Protein AF-A0A3D1PBL0-F1 (afdb_monomer)

Secondary structure (DSSP, 8-state):
---HHHHHHHHHHHHHHHHHHHHHHHHHHTTHHHHHHHHHHHHHHHHHHHHHHHHHHTTPPPPHHHHHHHHHHHHHHHHHHHHHHHHHHHHHHHHHHHHHHHHHHHGGG-------------------PPPS-HHHHHHHHTT--TTTEEEEEEEEETTEEEEEEEE-S-HHHHHHHHHHHHHHHHTTSEEEEEEE-TTS-EEEEEEEGGGSPPPPPHHHHHHHHHHHHHHHHHHHHHHHHHTTS-TTT-GGGHHHHHHHHHHHHHHHHHHHHHHHHHHHHTT--BPPPEEEEETTTEEEEEE--B-S--S-HHHHHHHHHHHHHHHHHHHHHHHHHHHHHTSTT-S----

Sequence (351 aa):
MFTASETSIISLTVLVALGILGWGFYRARRFGKLGILAWLQSVVLMAPWLLFFGLFATGIYINLAGVLLLLVGSTVIYVYLGNRLRAAGQDAVLRAKATERLNSSNSQTAESPDAAVKPTSEKLKIEVVPPIPEEDLNAIRGIFGIDTFFATETIPYQEGAIFKGNLRGEPDTVYDRLNTSLQERLGARYRLFLVENAEGKPVFIVLPSSNDPRPSSLSQKIFAAVLFVGTIATSLETGGLLQGFDVFTAPTRYQEAIPIALGILAVLVSHEIGHRVLAQRYQVRLSPPFFLPTLQIGAFGAITKIESLLPNRKVLFDIALAGPAAGGIVSLLMLLAGLILSHPGSLFQVP

Structure (mmCIF, N/CA/C/O backbone):
data_AF-A0A3D1PBL0-F1
#
_entry.id   AF-A0A3D1PBL0-F1
#
loop_
_atom_site.group_PDB
_atom_site.id
_atom_site.type_symbol
_atom_site.label_atom_id
_atom_site.label_alt_id
_atom_site.label_comp_id
_atom_site.label_asym_id
_atom_site.label_entity_id
_atom_site.label_seq_id
_atom_site.pdbx_PDB_ins_code
_atom_site.Cartn_x
_atom_site.Cartn_y
_atom_site.Cartn_z
_atom_site.occupancy
_atom_site.B_iso_or_equiv
_atom_site.auth_seq_id
_atom_site.auth_comp_id
_atom_site.auth_asym_id
_atom_site.auth_atom_id
_atom_site.pdbx_PDB_model_num
ATOM 1 N N . MET A 1 1 ? 34.647 3.255 -5.203 1.00 51.00 1 MET A N 1
ATOM 2 C CA . MET A 1 1 ? 35.609 3.271 -4.082 1.00 51.00 1 MET A CA 1
ATOM 3 C C . MET A 1 1 ? 35.292 4.494 -3.247 1.00 51.00 1 MET A C 1
ATOM 5 O O . MET A 1 1 ? 35.389 5.588 -3.783 1.00 51.00 1 MET A O 1
ATOM 9 N N . PHE A 1 2 ? 34.830 4.304 -2.011 1.00 57.19 2 PHE A N 1
ATOM 10 C CA . PHE A 1 2 ? 34.611 5.408 -1.076 1.00 57.19 2 PHE A CA 1
ATOM 11 C C . PHE A 1 2 ? 35.967 5.915 -0.556 1.00 57.19 2 PHE A C 1
ATOM 13 O O . PHE A 1 2 ? 36.929 5.154 -0.435 1.00 57.19 2 PHE A O 1
ATOM 20 N N . THR A 1 3 ? 36.051 7.210 -0.295 1.00 71.75 3 THR A N 1
ATOM 21 C CA . THR A 1 3 ? 37.205 7.892 0.295 1.00 71.75 3 THR A CA 1
ATOM 22 C C . THR A 1 3 ? 37.387 7.481 1.761 1.00 71.75 3 THR A C 1
ATOM 24 O O . THR A 1 3 ? 36.426 7.119 2.440 1.00 71.75 3 THR A O 1
ATOM 27 N N . ALA A 1 4 ? 38.610 7.564 2.298 1.00 71.38 4 ALA A N 1
ATOM 28 C CA . ALA A 1 4 ? 38.888 7.237 3.707 1.00 71.38 4 ALA A CA 1
ATOM 29 C C . ALA A 1 4 ? 37.999 8.024 4.702 1.00 71.38 4 ALA A C 1
ATOM 31 O O . ALA A 1 4 ? 37.669 7.532 5.786 1.00 71.38 4 ALA A O 1
ATOM 32 N N . SER A 1 5 ? 37.556 9.224 4.312 1.00 75.75 5 SER A N 1
ATOM 33 C CA . SER A 1 5 ? 36.590 10.042 5.050 1.00 75.75 5 SER A CA 1
ATOM 34 C C . SER A 1 5 ? 35.209 9.396 5.158 1.00 75.75 5 SER A C 1
ATOM 36 O O . SER A 1 5 ? 34.606 9.428 6.226 1.00 75.75 5 SER A O 1
ATOM 38 N N . GLU A 1 6 ? 34.713 8.765 4.096 1.00 78.38 6 GLU A N 1
ATOM 39 C CA . GLU A 1 6 ? 33.380 8.155 4.074 1.00 78.38 6 GLU A CA 1
ATOM 40 C C . GLU A 1 6 ? 33.334 6.894 4.950 1.00 78.38 6 GLU A C 1
ATOM 42 O O . GLU A 1 6 ? 32.415 6.736 5.755 1.00 78.38 6 GLU A O 1
ATOM 47 N N . THR A 1 7 ? 34.375 6.055 4.916 1.00 83.25 7 THR A N 1
ATOM 48 C CA . THR A 1 7 ? 34.501 4.895 5.820 1.00 83.25 7 THR A CA 1
ATOM 49 C C . THR A 1 7 ? 34.561 5.316 7.291 1.00 83.25 7 THR A C 1
ATOM 51 O O . THR A 1 7 ? 33.966 4.666 8.156 1.00 83.25 7 THR A O 1
ATOM 54 N N . SER A 1 8 ? 35.229 6.435 7.584 1.00 85.88 8 SER A N 1
ATOM 55 C CA . SER A 1 8 ? 35.319 6.993 8.939 1.00 85.88 8 SER A CA 1
ATOM 56 C C . SER A 1 8 ? 33.957 7.483 9.444 1.00 85.88 8 SER A C 1
ATOM 58 O O . SER A 1 8 ? 33.588 7.208 10.586 1.00 85.88 8 SER A O 1
ATOM 60 N N . ILE A 1 9 ? 33.170 8.139 8.584 1.00 88.44 9 ILE A N 1
ATOM 61 C CA . ILE A 1 9 ? 31.811 8.602 8.910 1.00 88.44 9 ILE A CA 1
ATOM 62 C C . ILE A 1 9 ? 30.873 7.417 9.172 1.00 88.44 9 ILE A C 1
ATOM 64 O O . ILE A 1 9 ? 30.128 7.430 10.156 1.00 88.44 9 ILE A O 1
ATOM 68 N N . ILE A 1 10 ? 30.922 6.373 8.338 1.00 87.06 10 ILE A N 1
ATOM 69 C CA . ILE A 1 10 ? 30.102 5.165 8.524 1.00 87.06 10 ILE A CA 1
ATOM 70 C C . ILE A 1 10 ? 30.470 4.481 9.847 1.00 87.06 10 ILE A C 1
ATOM 72 O O . ILE A 1 10 ? 29.586 4.168 10.645 1.00 87.06 10 ILE A O 1
ATOM 76 N N . SER A 1 11 ? 31.767 4.325 10.124 1.00 87.38 11 SER A N 1
ATOM 77 C CA . SER A 1 11 ? 32.264 3.722 11.369 1.00 87.38 11 SER A CA 1
ATOM 78 C C . SER A 1 11 ? 31.807 4.500 12.606 1.00 87.38 11 SER A C 1
ATOM 80 O O . SER A 1 11 ? 31.318 3.906 13.569 1.00 87.38 11 SER A O 1
ATOM 82 N N . LEU A 1 12 ? 31.900 5.834 12.565 1.00 92.12 12 LEU A N 1
ATOM 83 C CA . LEU A 1 12 ? 31.419 6.704 13.637 1.00 92.12 12 LEU A CA 1
ATOM 84 C C . LEU A 1 12 ? 29.906 6.563 13.839 1.00 92.12 12 LEU A C 1
ATOM 86 O O . LEU A 1 12 ? 29.443 6.449 14.972 1.00 92.12 12 LEU A O 1
ATOM 90 N N . THR A 1 13 ? 29.138 6.521 12.751 1.00 89.19 13 THR A N 1
ATOM 91 C CA . THR A 1 13 ? 27.677 6.369 12.795 1.00 89.19 13 THR A CA 1
ATOM 92 C C . THR A 1 13 ? 27.273 5.044 13.445 1.00 89.19 13 THR A C 1
ATOM 94 O O . THR A 1 13 ? 26.404 5.024 14.318 1.00 89.19 13 THR 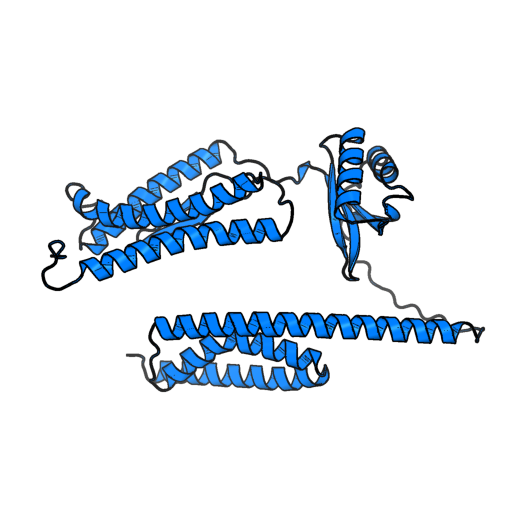A O 1
ATOM 97 N N . VAL A 1 14 ? 27.939 3.942 13.079 1.00 91.00 14 VAL A N 1
ATOM 98 C CA . VAL A 1 14 ? 27.717 2.622 13.693 1.00 91.00 14 VAL A CA 1
ATOM 99 C C . VAL A 1 14 ? 28.073 2.647 15.183 1.00 91.00 14 VAL A C 1
ATOM 101 O O . VAL A 1 14 ? 27.292 2.160 16.000 1.00 91.00 14 VAL A O 1
ATOM 104 N N . LEU A 1 15 ? 29.195 3.267 15.567 1.00 92.75 15 LEU A N 1
ATOM 105 C CA . LEU A 1 15 ? 29.594 3.421 16.972 1.00 92.75 15 LEU A CA 1
ATOM 106 C C . LEU A 1 15 ? 28.570 4.209 17.796 1.00 92.75 15 LEU A C 1
ATOM 108 O O . LEU A 1 15 ? 28.185 3.775 18.883 1.00 92.75 15 LEU A O 1
ATOM 112 N N . VAL A 1 16 ? 28.092 5.341 17.273 1.00 94.31 16 VAL A N 1
ATOM 113 C CA . VAL A 1 16 ? 27.051 6.152 17.921 1.00 94.31 16 VAL A CA 1
ATOM 114 C C . VAL A 1 16 ? 25.766 5.343 18.079 1.00 94.31 16 VAL A C 1
ATOM 116 O O . VAL A 1 16 ? 25.176 5.335 19.159 1.00 94.31 16 VAL A O 1
ATOM 119 N N . ALA A 1 17 ? 25.354 4.607 17.045 1.00 92.38 17 ALA A N 1
ATOM 120 C CA . ALA A 1 17 ? 24.168 3.764 17.114 1.00 92.38 17 ALA A CA 1
ATOM 121 C C . ALA A 1 17 ? 24.300 2.658 18.176 1.00 92.38 17 ALA A C 1
ATOM 123 O O . ALA A 1 17 ? 23.368 2.449 18.955 1.00 92.38 17 ALA A O 1
ATOM 124 N N . LEU A 1 18 ? 25.462 2.002 18.284 1.00 93.06 18 LEU A N 1
ATOM 125 C CA . LEU A 1 18 ? 25.740 1.034 19.352 1.00 93.06 18 LEU A CA 1
ATOM 126 C C . LEU A 1 18 ? 25.697 1.685 20.745 1.00 93.06 18 LEU A C 1
ATOM 128 O O . LEU A 1 18 ? 25.139 1.098 21.674 1.00 93.06 18 LEU A O 1
ATOM 132 N N . GLY A 1 19 ? 26.207 2.912 20.885 1.00 93.56 19 GLY A N 1
ATOM 133 C CA . GLY A 1 19 ? 26.102 3.701 22.115 1.00 93.56 19 GLY A CA 1
ATOM 134 C C . GLY A 1 19 ? 24.651 3.999 22.510 1.00 93.56 19 GLY A C 1
ATOM 135 O O . GLY A 1 19 ? 24.266 3.791 23.663 1.00 93.56 19 GLY A O 1
ATOM 136 N N . ILE A 1 20 ? 23.814 4.402 21.547 1.00 93.94 20 ILE A N 1
ATOM 137 C CA . ILE A 1 20 ? 22.372 4.629 21.750 1.00 93.94 20 ILE A CA 1
ATOM 138 C C . ILE A 1 20 ? 21.674 3.331 22.169 1.00 93.94 20 ILE A C 1
ATOM 140 O O . ILE A 1 20 ? 20.868 3.343 23.102 1.00 93.94 20 ILE A O 1
ATOM 144 N N . LEU A 1 21 ? 21.996 2.198 21.534 1.00 94.00 21 LEU A N 1
ATOM 145 C CA . LEU A 1 21 ? 21.440 0.898 21.914 1.00 94.00 21 LEU A CA 1
ATOM 146 C C . LEU A 1 21 ? 21.859 0.491 23.331 1.00 94.00 21 LEU A C 1
ATOM 148 O O . LEU A 1 21 ? 21.009 0.035 24.099 1.00 94.00 21 LEU A O 1
ATOM 152 N N . GLY A 1 22 ? 23.123 0.705 23.705 1.00 93.25 22 GLY A N 1
ATOM 153 C CA . GLY A 1 22 ? 23.635 0.444 25.053 1.00 93.25 22 GLY A CA 1
ATOM 154 C C . GLY A 1 22 ? 22.957 1.305 26.123 1.00 93.25 22 GLY A C 1
ATOM 155 O O . GLY A 1 22 ? 22.513 0.793 27.154 1.00 93.25 22 GLY A O 1
ATOM 156 N N . TRP A 1 23 ? 22.779 2.601 25.858 1.00 94.62 23 TRP A N 1
ATOM 157 C CA . TRP A 1 23 ? 22.009 3.483 26.739 1.00 94.62 23 TRP A CA 1
ATOM 158 C C . TRP A 1 23 ? 20.537 3.051 26.826 1.00 94.62 23 TRP A C 1
ATOM 160 O O . TRP A 1 23 ? 19.964 2.969 27.920 1.00 94.62 23 TRP A O 1
ATOM 170 N N . GLY A 1 24 ? 19.937 2.690 25.690 1.00 93.06 24 GLY A N 1
ATOM 171 C CA . GLY A 1 24 ? 18.593 2.125 25.620 1.00 93.06 24 GLY A CA 1
ATOM 172 C C . GLY A 1 24 ? 18.438 0.884 26.500 1.00 93.06 24 GLY A C 1
ATOM 173 O O . GLY A 1 24 ? 17.448 0.778 27.224 1.00 93.06 24 GLY A O 1
ATOM 174 N N . PHE A 1 25 ? 19.435 -0.006 26.519 1.00 94.50 25 PHE A N 1
ATOM 175 C CA . PHE A 1 25 ? 19.440 -1.201 27.364 1.00 94.50 25 PHE A CA 1
ATOM 176 C C . PHE A 1 25 ? 19.462 -0.845 28.852 1.00 94.50 25 PHE A C 1
ATOM 178 O O . PHE A 1 25 ? 18.674 -1.378 29.636 1.00 94.50 25 PHE A O 1
ATOM 185 N N . TYR A 1 26 ? 20.325 0.097 29.245 1.00 94.62 26 TYR A N 1
ATOM 186 C CA . TYR A 1 26 ? 20.407 0.569 30.627 1.00 94.62 26 TYR A CA 1
ATOM 187 C C . TYR A 1 26 ? 19.071 1.155 31.113 1.00 94.62 26 TYR A C 1
ATOM 189 O O . TYR A 1 26 ? 18.609 0.835 32.211 1.00 94.62 26 TYR A O 1
ATOM 197 N N . ARG A 1 27 ? 18.398 1.956 30.273 1.00 94.19 27 ARG A N 1
ATOM 198 C CA . ARG A 1 27 ? 17.057 2.486 30.565 1.00 94.19 27 ARG A CA 1
ATOM 199 C C . ARG A 1 27 ? 16.014 1.369 30.646 1.00 94.19 27 ARG A C 1
ATOM 201 O O . ARG A 1 27 ? 15.206 1.360 31.572 1.00 94.19 27 ARG A O 1
ATOM 208 N N . ALA A 1 28 ? 16.040 0.426 29.707 1.00 91.81 28 ALA A N 1
ATOM 209 C CA . ALA A 1 28 ? 15.098 -0.686 29.623 1.00 91.81 28 ALA A CA 1
ATOM 210 C C . ALA A 1 28 ? 15.157 -1.616 30.842 1.00 91.81 28 ALA A C 1
ATOM 212 O O . ALA A 1 28 ? 14.119 -2.086 31.310 1.00 91.81 28 ALA A O 1
ATOM 213 N N . ARG A 1 29 ? 16.351 -1.822 31.411 1.00 92.19 29 ARG A N 1
ATOM 214 C CA . ARG A 1 29 ? 16.564 -2.652 32.607 1.00 92.19 29 ARG A CA 1
ATOM 215 C C . ARG A 1 29 ? 15.731 -2.198 33.813 1.00 92.19 29 ARG A C 1
ATOM 217 O O . ARG A 1 29 ? 15.310 -3.039 34.603 1.00 92.19 29 ARG A O 1
ATOM 224 N N . ARG A 1 30 ? 15.436 -0.895 33.924 1.00 90.69 30 ARG A N 1
ATOM 225 C CA . ARG A 1 30 ? 14.600 -0.316 34.997 1.00 90.69 30 ARG A CA 1
ATOM 226 C C . ARG A 1 30 ? 13.139 -0.779 34.940 1.00 90.69 30 ARG A C 1
ATOM 228 O O . ARG A 1 30 ? 12.468 -0.779 35.961 1.00 90.69 30 ARG A O 1
ATOM 235 N N . PHE A 1 31 ? 12.665 -1.211 33.770 1.00 85.88 31 PHE A N 1
ATOM 236 C CA . PHE A 1 31 ? 11.302 -1.709 33.550 1.00 85.88 31 PHE A CA 1
ATOM 237 C C . PHE A 1 31 ? 11.222 -3.250 33.567 1.00 85.88 31 PHE A C 1
ATOM 239 O O . PHE A 1 31 ? 10.241 -3.842 33.109 1.00 85.88 31 PHE A O 1
ATOM 246 N N . GLY A 1 32 ? 12.268 -3.923 34.062 1.00 88.31 32 GLY A N 1
ATOM 247 C CA . GLY A 1 32 ? 12.314 -5.376 34.213 1.00 88.31 32 GLY A CA 1
ATOM 248 C C . GLY A 1 32 ? 12.181 -6.140 32.890 1.00 88.31 32 GLY A C 1
ATOM 249 O O . GLY A 1 32 ? 12.688 -5.727 31.845 1.00 88.31 32 GLY A O 1
ATOM 250 N N . LYS A 1 33 ? 11.491 -7.288 32.931 1.00 87.12 33 LYS A N 1
ATOM 251 C CA . LYS A 1 33 ? 11.346 -8.202 31.783 1.00 87.12 33 LYS A CA 1
ATOM 252 C C . LYS A 1 33 ? 10.668 -7.542 30.576 1.00 87.12 33 LYS A C 1
ATOM 254 O O . LYS A 1 33 ? 11.078 -7.794 29.447 1.00 87.12 33 LYS A O 1
ATOM 259 N N . LEU A 1 34 ? 9.660 -6.696 30.809 1.00 87.06 34 LEU A N 1
ATOM 260 C CA . LEU A 1 34 ? 8.935 -5.991 29.745 1.00 87.06 34 LEU A CA 1
ATOM 261 C C . LEU A 1 34 ? 9.828 -4.983 29.027 1.00 87.06 34 LEU A C 1
ATOM 263 O O . LEU A 1 34 ? 9.870 -4.974 27.799 1.00 87.06 34 LEU A O 1
ATOM 267 N N . GLY A 1 35 ? 10.590 -4.194 29.788 1.00 89.00 35 GLY A N 1
ATOM 268 C CA . GLY A 1 35 ? 11.544 -3.246 29.220 1.00 89.00 35 GLY A CA 1
ATOM 269 C C . GLY A 1 35 ? 12.585 -3.924 28.341 1.00 89.00 35 GLY A C 1
ATOM 270 O O . GLY A 1 35 ? 12.825 -3.482 27.222 1.00 89.00 35 GLY A O 1
ATOM 271 N N . ILE A 1 36 ? 13.170 -5.027 28.820 1.00 92.38 36 ILE A N 1
ATOM 272 C CA . ILE A 1 36 ? 14.198 -5.767 28.075 1.00 92.38 36 ILE A CA 1
ATOM 273 C C . ILE A 1 36 ? 13.631 -6.354 26.775 1.00 92.38 36 ILE A C 1
ATOM 275 O O . ILE A 1 36 ? 14.282 -6.254 25.737 1.00 92.38 36 ILE A O 1
ATOM 279 N N . LEU A 1 37 ? 12.424 -6.932 26.804 1.00 92.00 37 LEU A N 1
ATOM 280 C CA . LEU A 1 37 ? 11.779 -7.468 25.599 1.00 92.00 37 LEU A CA 1
ATOM 281 C C . LEU A 1 37 ? 11.471 -6.368 24.575 1.00 92.00 37 LEU A C 1
ATOM 283 O O . LEU A 1 37 ? 11.744 -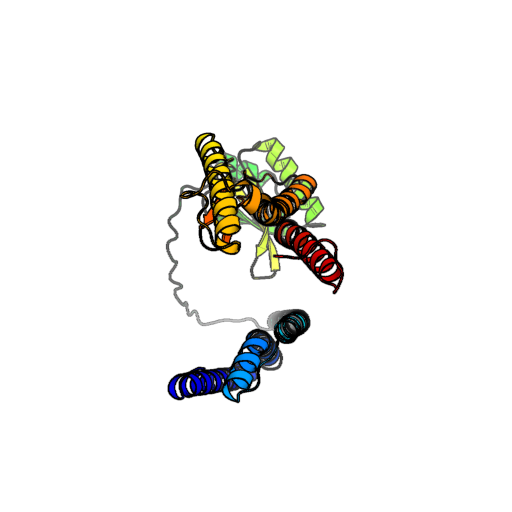6.556 23.392 1.00 92.00 37 LEU A O 1
ATOM 287 N N . ALA A 1 38 ? 10.961 -5.219 25.027 1.00 91.69 38 ALA A N 1
ATOM 288 C CA . ALA A 1 38 ? 10.693 -4.074 24.159 1.00 91.69 38 ALA A CA 1
ATOM 289 C C . ALA A 1 38 ? 11.982 -3.512 23.537 1.00 91.69 38 ALA A C 1
ATOM 291 O O . ALA A 1 38 ? 12.026 -3.238 22.341 1.00 91.69 38 ALA A O 1
ATOM 292 N N . TRP A 1 39 ? 13.056 -3.399 24.323 1.00 95.19 39 TRP A N 1
ATOM 293 C CA . TRP A 1 39 ? 14.361 -2.980 23.815 1.00 95.19 39 TRP A CA 1
ATOM 294 C C . TRP A 1 39 ? 14.916 -3.958 22.778 1.00 95.19 39 TRP A C 1
ATOM 296 O O . TRP A 1 39 ? 15.342 -3.533 21.707 1.00 95.19 39 TRP A O 1
ATOM 306 N N . LEU A 1 40 ? 14.864 -5.263 23.057 1.00 94.69 40 LEU A N 1
ATOM 307 C CA . LEU A 1 40 ? 15.372 -6.283 22.142 1.00 94.69 40 LEU A CA 1
ATOM 308 C C . LEU A 1 40 ? 14.586 -6.285 20.823 1.00 94.69 40 LEU A C 1
ATOM 310 O O . LEU A 1 40 ? 15.175 -6.436 19.757 1.00 94.69 40 LEU A O 1
ATOM 314 N N . GLN A 1 41 ? 13.273 -6.046 20.881 1.00 93.56 41 GLN A N 1
ATOM 315 C CA . GLN A 1 41 ? 12.440 -5.901 19.690 1.00 93.56 41 GLN A CA 1
ATOM 316 C C . GLN A 1 41 ? 12.895 -4.708 18.825 1.00 93.56 41 GLN A C 1
ATOM 318 O O . GLN A 1 41 ? 12.991 -4.847 17.606 1.00 93.56 41 GLN A O 1
ATOM 323 N N . SER A 1 42 ? 13.249 -3.570 19.434 1.00 92.44 42 SER A N 1
ATOM 324 C CA . SER A 1 42 ? 13.813 -2.414 18.718 1.00 92.44 42 SER A CA 1
ATOM 325 C C . SER A 1 42 ? 15.208 -2.687 18.143 1.00 92.44 42 SER A C 1
ATOM 327 O O . SER A 1 42 ? 15.492 -2.289 17.015 1.00 92.44 42 SER A O 1
ATOM 329 N N . VAL A 1 43 ? 16.072 -3.396 18.879 1.00 95.12 43 VAL A N 1
ATOM 330 C CA . VAL A 1 43 ? 17.417 -3.783 18.408 1.00 95.12 43 VAL A CA 1
ATOM 331 C C . VAL A 1 43 ? 17.324 -4.637 17.152 1.00 95.12 43 VAL A C 1
ATOM 333 O O . VAL A 1 43 ? 18.026 -4.380 16.179 1.00 95.12 43 VAL A O 1
ATOM 336 N N . VAL A 1 44 ? 16.436 -5.633 17.154 1.00 95.50 44 VAL A N 1
ATOM 337 C CA . VAL A 1 44 ? 16.251 -6.548 16.021 1.00 95.50 44 VAL A CA 1
ATOM 338 C C . VAL A 1 44 ? 15.855 -5.791 14.755 1.00 95.50 44 VAL A C 1
ATOM 340 O O . VAL A 1 44 ? 16.356 -6.122 13.684 1.00 95.50 44 VAL A O 1
ATOM 343 N N . LEU A 1 45 ? 15.033 -4.744 14.872 1.00 93.06 45 LEU A N 1
ATOM 344 C CA . LEU A 1 45 ? 14.636 -3.898 13.743 1.00 93.06 45 LEU A CA 1
ATOM 345 C C . LEU A 1 45 ? 15.824 -3.128 13.132 1.00 93.06 45 LEU A C 1
ATOM 347 O O . LEU A 1 45 ? 15.885 -2.941 11.920 1.00 93.06 45 LEU A O 1
ATOM 351 N N . MET A 1 46 ? 16.780 -2.697 13.960 1.00 93.31 46 MET A N 1
ATOM 352 C CA . MET A 1 46 ? 17.975 -1.964 13.516 1.00 93.31 46 MET A CA 1
ATOM 353 C C . MET A 1 46 ? 19.130 -2.886 13.092 1.00 93.31 46 MET A C 1
ATOM 355 O O . MET A 1 46 ? 20.034 -2.451 12.379 1.00 93.31 46 MET A O 1
ATOM 359 N N . ALA A 1 47 ? 19.112 -4.153 13.515 1.00 93.25 47 ALA A N 1
ATOM 360 C CA . ALA A 1 47 ? 20.217 -5.091 13.346 1.00 93.25 47 ALA A CA 1
ATOM 361 C C . ALA A 1 47 ? 20.653 -5.317 11.883 1.00 93.25 47 ALA A C 1
ATOM 363 O O . ALA A 1 47 ? 21.862 -5.285 11.654 1.00 93.25 47 ALA A O 1
ATOM 364 N N . PRO A 1 48 ? 19.756 -5.482 10.882 1.00 95.12 48 PRO A N 1
ATOM 365 C CA . PRO A 1 48 ? 20.175 -5.657 9.488 1.00 95.12 48 PRO A CA 1
ATOM 366 C C . PRO A 1 48 ? 21.023 -4.493 8.974 1.00 95.12 48 PRO A C 1
ATOM 368 O O . PRO A 1 48 ? 22.043 -4.714 8.331 1.00 95.12 48 PRO A O 1
ATOM 371 N N . TRP A 1 49 ? 20.640 -3.260 9.314 1.00 93.25 49 TRP A N 1
ATOM 372 C CA . TRP A 1 49 ? 21.344 -2.055 8.880 1.00 93.25 49 TRP A CA 1
ATOM 373 C C . TRP A 1 49 ? 22.672 -1.877 9.602 1.00 93.25 49 TRP A C 1
ATOM 375 O O . TRP A 1 49 ? 23.679 -1.604 8.961 1.00 93.25 49 TRP A O 1
ATOM 385 N N . LEU A 1 50 ? 22.703 -2.080 10.921 1.00 93.56 50 LEU A N 1
ATOM 386 C CA . LEU A 1 50 ? 23.948 -1.986 11.685 1.00 93.56 50 LEU A CA 1
ATOM 387 C C . LEU A 1 50 ? 24.965 -3.038 11.249 1.00 93.56 50 LEU A C 1
ATOM 389 O O . LEU A 1 50 ? 26.150 -2.737 11.145 1.00 93.56 50 LEU A O 1
ATOM 393 N N . LEU A 1 51 ? 24.500 -4.251 10.957 1.00 92.75 51 LEU A N 1
ATOM 394 C CA . LEU A 1 51 ? 25.349 -5.329 10.474 1.00 92.75 51 LEU A CA 1
ATOM 395 C C . LEU A 1 51 ? 25.828 -5.053 9.045 1.00 92.75 51 LEU A C 1
ATOM 397 O O . LEU A 1 51 ? 27.014 -5.206 8.773 1.00 92.75 51 LEU A O 1
ATOM 401 N N . PHE A 1 52 ? 24.944 -4.584 8.160 1.00 92.69 52 PHE A N 1
ATOM 402 C CA . PHE A 1 52 ? 25.310 -4.194 6.799 1.00 92.69 52 PHE A CA 1
ATOM 403 C C . PHE A 1 52 ? 26.348 -3.065 6.787 1.00 92.69 52 PHE A C 1
ATOM 405 O O . PHE A 1 52 ? 27.425 -3.244 6.230 1.00 92.69 52 PHE A O 1
ATOM 412 N N . PHE A 1 53 ? 26.069 -1.932 7.439 1.00 91.31 53 PHE A N 1
ATOM 413 C CA . PHE A 1 53 ? 26.986 -0.789 7.470 1.00 91.31 53 PHE A CA 1
ATOM 414 C C . PHE A 1 53 ? 28.268 -1.082 8.256 1.00 91.31 53 PHE A C 1
ATOM 416 O O . PHE A 1 53 ? 29.331 -0.594 7.883 1.00 91.31 53 PHE A O 1
ATOM 423 N N . GLY A 1 54 ? 28.193 -1.904 9.306 1.00 90.44 54 GLY A N 1
ATOM 424 C CA . GLY A 1 54 ? 29.362 -2.341 10.068 1.00 90.44 54 GLY A CA 1
ATOM 425 C C . GLY A 1 54 ? 30.304 -3.220 9.245 1.00 90.44 54 GLY A C 1
ATOM 426 O O . GLY A 1 54 ? 31.500 -2.946 9.200 1.00 90.44 54 GLY A O 1
ATOM 427 N N . LEU A 1 55 ? 29.773 -4.234 8.551 1.00 90.88 55 LEU A N 1
ATOM 428 C CA . LEU A 1 55 ? 30.562 -5.075 7.641 1.00 90.88 55 LEU A CA 1
ATOM 429 C C . LEU A 1 55 ? 31.100 -4.268 6.459 1.00 90.88 55 LEU A C 1
ATOM 431 O O . LEU A 1 55 ? 32.264 -4.401 6.091 1.00 90.88 55 LEU A O 1
ATOM 435 N N . PHE A 1 56 ? 30.285 -3.368 5.915 1.00 87.50 56 PHE A N 1
ATOM 436 C CA . PHE A 1 56 ? 30.706 -2.484 4.838 1.00 87.50 56 PHE A CA 1
ATOM 437 C C . PHE A 1 56 ? 31.890 -1.598 5.256 1.00 87.50 56 PHE A C 1
ATOM 439 O O . PHE A 1 56 ? 32.855 -1.465 4.505 1.00 87.50 56 PHE A O 1
ATOM 446 N N . ALA A 1 57 ? 31.867 -1.042 6.474 1.00 87.44 57 ALA A N 1
ATOM 447 C CA . ALA A 1 57 ? 32.957 -0.225 7.008 1.00 87.44 57 ALA A CA 1
ATOM 448 C C . ALA A 1 57 ? 34.275 -1.001 7.181 1.00 87.44 57 ALA A C 1
ATOM 450 O O . ALA A 1 57 ? 35.349 -0.412 7.072 1.00 87.44 57 ALA A O 1
ATOM 451 N N . THR A 1 58 ? 34.214 -2.318 7.406 1.00 87.12 58 THR A N 1
ATOM 452 C CA . THR A 1 58 ? 35.398 -3.190 7.485 1.00 87.12 58 THR A CA 1
ATOM 453 C C . THR A 1 58 ? 35.818 -3.769 6.131 1.00 87.12 58 THR A C 1
ATOM 455 O O . THR A 1 58 ? 36.758 -4.559 6.066 1.00 87.12 58 THR A O 1
ATOM 458 N N . GLY A 1 59 ? 35.156 -3.367 5.040 1.00 86.44 59 GLY A N 1
ATOM 459 C CA . GLY A 1 59 ? 35.445 -3.828 3.681 1.00 86.44 59 GLY A CA 1
ATOM 460 C C . GLY A 1 59 ? 34.810 -5.174 3.318 1.00 86.44 59 GLY A C 1
ATOM 461 O O . GLY A 1 59 ? 35.159 -5.747 2.286 1.00 86.44 59 GLY A O 1
ATOM 462 N N . ILE A 1 60 ? 33.883 -5.686 4.133 1.00 89.88 60 ILE A N 1
ATOM 463 C CA . ILE A 1 60 ? 33.139 -6.921 3.871 1.00 89.88 60 ILE A CA 1
ATOM 464 C C . ILE A 1 60 ? 31.804 -6.568 3.208 1.00 89.88 60 ILE A C 1
ATOM 466 O O . ILE A 1 60 ? 30.934 -5.936 3.805 1.00 89.88 60 ILE A O 1
ATOM 470 N N . TYR A 1 61 ? 31.614 -7.022 1.970 1.00 89.62 61 TYR A N 1
ATOM 471 C CA . TYR A 1 61 ? 30.402 -6.753 1.197 1.00 89.62 61 TYR A CA 1
ATOM 472 C C . TYR A 1 61 ? 29.451 -7.948 1.248 1.00 89.62 61 TYR A C 1
ATOM 474 O O . TYR A 1 61 ? 29.827 -9.076 0.930 1.00 89.62 61 TYR A O 1
ATOM 482 N N . ILE A 1 62 ? 28.197 -7.690 1.617 1.00 89.94 62 ILE A N 1
ATOM 483 C CA . ILE A 1 62 ? 27.118 -8.678 1.557 1.00 89.94 62 ILE A CA 1
ATOM 484 C C . ILE A 1 62 ? 26.399 -8.506 0.220 1.00 89.94 62 ILE A C 1
ATOM 486 O O . ILE A 1 62 ? 26.062 -7.387 -0.169 1.00 89.94 62 ILE A O 1
ATOM 490 N N . ASN A 1 63 ? 26.147 -9.607 -0.486 1.00 90.38 63 ASN A N 1
ATOM 491 C CA . ASN A 1 63 ? 25.331 -9.571 -1.696 1.00 90.38 63 ASN A CA 1
ATOM 492 C C . ASN A 1 63 ? 23.849 -9.291 -1.368 1.00 90.38 63 ASN A C 1
ATOM 494 O O . ASN A 1 63 ? 23.406 -9.403 -0.222 1.00 90.38 63 ASN A O 1
ATOM 498 N N . LEU A 1 64 ? 23.057 -8.959 -2.391 1.00 85.75 64 LEU A N 1
ATOM 499 C CA . LEU A 1 64 ? 21.634 -8.652 -2.221 1.00 85.75 64 LEU A CA 1
ATOM 500 C C . LEU A 1 64 ? 20.867 -9.788 -1.522 1.00 85.75 64 LEU A C 1
ATOM 502 O O . LEU A 1 64 ? 20.046 -9.527 -0.647 1.00 85.75 64 LEU A O 1
ATOM 506 N N . ALA A 1 65 ? 21.170 -11.046 -1.857 1.00 86.56 65 ALA A N 1
ATOM 507 C CA . ALA A 1 65 ? 20.539 -12.208 -1.234 1.00 86.56 65 ALA A CA 1
ATOM 508 C C . ALA A 1 65 ? 20.784 -12.261 0.285 1.00 86.56 65 ALA A C 1
ATOM 510 O O . ALA A 1 65 ? 19.853 -12.501 1.052 1.00 86.56 65 ALA A O 1
ATOM 511 N N . GLY A 1 66 ? 22.010 -11.980 0.733 1.00 90.44 66 GLY A N 1
ATOM 512 C CA . GLY A 1 66 ? 22.349 -11.916 2.151 1.00 90.44 66 GLY A CA 1
ATOM 513 C C . GLY A 1 66 ? 21.642 -10.768 2.873 1.00 90.44 66 GLY A C 1
ATOM 514 O O . GLY A 1 66 ? 21.136 -10.966 3.976 1.00 90.44 66 GLY A O 1
ATOM 515 N N . VAL A 1 67 ? 21.521 -9.596 2.238 1.00 91.06 67 VAL A N 1
ATOM 516 C CA . VAL A 1 67 ? 20.756 -8.461 2.793 1.00 91.06 67 VAL A CA 1
ATOM 517 C C . VAL A 1 67 ? 19.275 -8.817 2.949 1.00 91.06 67 VAL A C 1
ATOM 519 O O . VAL A 1 67 ? 18.690 -8.575 4.005 1.00 91.06 67 VAL A O 1
ATOM 522 N N . LEU A 1 68 ? 18.673 -9.447 1.937 1.00 88.69 68 LEU A N 1
ATOM 523 C CA . LEU A 1 68 ? 17.283 -9.902 1.998 1.00 88.69 68 LEU A CA 1
ATOM 524 C C . LEU A 1 68 ? 17.074 -10.944 3.104 1.00 88.69 68 LEU A C 1
ATOM 526 O O . LEU A 1 68 ? 16.111 -10.839 3.863 1.00 88.69 68 LEU A O 1
ATOM 530 N N . LEU A 1 69 ? 17.988 -11.907 3.254 1.00 93.56 69 LEU A N 1
ATOM 531 C CA . LEU A 1 69 ? 17.913 -12.921 4.310 1.00 93.56 69 LEU A CA 1
ATOM 532 C C . LEU A 1 69 ? 17.997 -12.281 5.704 1.00 93.56 69 LEU A C 1
ATOM 534 O O . LEU A 1 69 ? 17.199 -12.621 6.577 1.00 93.56 69 LEU A O 1
ATOM 538 N N . LEU A 1 70 ? 18.892 -11.307 5.902 1.00 93.44 70 LEU A N 1
ATOM 539 C CA . LEU A 1 70 ? 18.984 -10.544 7.152 1.00 93.44 70 LEU A CA 1
ATOM 540 C C . LEU A 1 70 ? 17.678 -9.809 7.478 1.00 93.44 70 LEU A C 1
ATOM 542 O O . LEU A 1 70 ? 17.231 -9.845 8.625 1.00 93.44 70 LEU A O 1
ATOM 546 N N . LEU A 1 71 ? 17.046 -9.173 6.486 1.00 93.81 71 LEU A N 1
ATOM 547 C CA . LEU A 1 71 ? 15.767 -8.479 6.665 1.00 93.81 71 LEU A CA 1
ATOM 548 C C . LEU A 1 71 ? 14.627 -9.450 7.002 1.00 93.81 71 LEU A C 1
ATOM 550 O O . LEU A 1 71 ? 13.855 -9.192 7.930 1.00 93.81 71 LEU A O 1
ATOM 554 N N . VAL A 1 72 ? 14.539 -10.585 6.304 1.00 93.38 72 VAL A N 1
ATOM 555 C CA . VAL A 1 72 ? 13.528 -11.621 6.577 1.00 93.38 72 VAL A CA 1
ATOM 556 C C . VAL A 1 72 ? 13.731 -12.211 7.973 1.00 93.38 72 VAL A C 1
ATOM 558 O O . VAL A 1 72 ? 12.787 -12.264 8.761 1.00 93.38 72 VAL A O 1
ATOM 561 N N . GLY A 1 73 ? 14.965 -12.587 8.319 1.00 95.62 73 GLY A N 1
ATOM 562 C CA . GLY A 1 73 ? 15.309 -13.126 9.635 1.00 95.62 73 GLY A CA 1
ATOM 563 C C . GLY A 1 73 ? 15.008 -12.141 10.766 1.00 95.62 73 GLY A C 1
ATOM 564 O O . GLY A 1 73 ? 14.370 -12.510 11.753 1.00 95.62 73 GLY A O 1
ATOM 565 N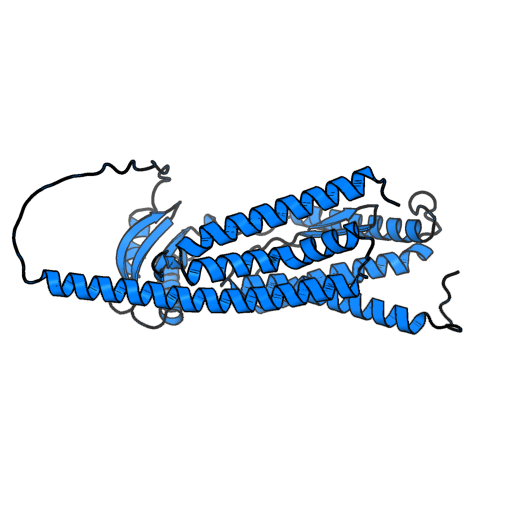 N . SER A 1 74 ? 15.382 -10.869 10.597 1.00 96.19 74 SER A N 1
ATOM 566 C CA . SER A 1 74 ? 15.034 -9.793 11.533 1.00 96.19 74 SER A CA 1
ATOM 567 C C . SER A 1 74 ? 13.519 -9.653 11.695 1.00 96.19 74 SER A C 1
ATOM 569 O O . SER A 1 74 ? 13.031 -9.603 12.822 1.00 96.19 74 SER A O 1
ATOM 571 N N . THR A 1 75 ? 12.755 -9.688 10.602 1.00 93.69 75 THR A N 1
ATOM 572 C CA . THR A 1 75 ? 11.288 -9.593 10.644 1.00 93.69 75 THR A CA 1
ATOM 573 C C . THR A 1 75 ? 10.663 -10.754 11.421 1.00 93.69 75 THR A C 1
ATOM 575 O O . THR A 1 75 ? 9.809 -10.534 12.282 1.00 93.69 75 THR A O 1
ATOM 578 N N . VAL A 1 76 ? 11.115 -11.990 11.184 1.00 94.94 76 VAL A N 1
ATOM 579 C CA . VAL A 1 76 ? 10.642 -13.181 11.914 1.00 94.94 76 VAL A CA 1
ATOM 580 C C . VAL A 1 76 ? 10.921 -13.051 13.413 1.00 94.94 76 VAL A C 1
ATOM 582 O O . VAL A 1 76 ? 10.023 -13.252 14.236 1.00 94.94 76 VAL A O 1
ATOM 585 N N . ILE A 1 77 ? 12.143 -12.658 13.780 1.00 96.06 77 ILE A N 1
ATOM 586 C CA . ILE A 1 77 ? 12.534 -12.464 15.182 1.00 96.06 77 ILE A CA 1
ATOM 587 C C . ILE A 1 77 ? 11.726 -11.318 15.810 1.00 96.06 77 ILE A C 1
ATOM 589 O O . ILE A 1 77 ? 11.245 -11.453 16.934 1.00 96.06 77 ILE A O 1
ATOM 593 N N . TYR A 1 78 ? 11.518 -10.214 15.089 1.00 95.31 78 TYR A N 1
ATOM 594 C CA . TYR A 1 78 ? 10.730 -9.069 15.544 1.00 95.31 78 TYR A CA 1
ATOM 595 C C . TYR A 1 78 ? 9.291 -9.475 15.881 1.00 95.31 78 TYR A C 1
ATOM 597 O O . TYR A 1 78 ? 8.788 -9.138 16.956 1.00 95.31 78 TYR A O 1
ATOM 605 N N . VAL A 1 79 ? 8.639 -10.243 15.001 1.00 92.81 79 VAL A N 1
ATOM 606 C CA . VAL A 1 79 ? 7.277 -10.752 15.225 1.00 92.81 79 VAL A CA 1
ATOM 607 C C . VAL A 1 79 ? 7.240 -11.697 16.428 1.00 92.81 79 VAL A C 1
ATOM 609 O O . VAL A 1 79 ? 6.364 -11.563 17.286 1.00 92.81 79 VAL A O 1
ATOM 612 N N . TYR A 1 80 ? 8.211 -12.606 16.540 1.00 95.12 80 TYR A N 1
ATOM 613 C CA . TYR A 1 80 ? 8.326 -13.523 17.676 1.00 95.12 80 TYR A CA 1
ATOM 614 C C . TYR A 1 80 ? 8.475 -12.777 19.016 1.00 95.12 80 TYR A C 1
ATOM 616 O O . TYR A 1 80 ? 7.746 -13.057 19.974 1.00 95.12 80 TYR A O 1
ATOM 624 N N . LEU A 1 81 ? 9.361 -11.777 19.083 1.00 93.38 81 LEU A N 1
ATOM 625 C CA . LEU A 1 81 ? 9.541 -10.938 20.272 1.00 93.38 81 LEU A CA 1
ATOM 626 C C . LEU A 1 81 ? 8.294 -10.117 20.591 1.00 93.38 81 LEU A C 1
ATOM 628 O O . LEU A 1 81 ? 7.910 -10.043 21.756 1.00 93.38 81 LEU A O 1
ATOM 632 N N . GLY A 1 82 ? 7.643 -9.548 19.575 1.00 91.19 82 GLY A N 1
ATOM 633 C CA . GLY A 1 82 ? 6.410 -8.785 19.740 1.00 91.19 82 GLY A CA 1
ATOM 634 C C . GLY A 1 82 ? 5.284 -9.629 20.338 1.00 91.19 82 GLY A C 1
ATOM 635 O O . GLY A 1 82 ? 4.608 -9.187 21.266 1.00 91.19 82 GLY A O 1
ATOM 636 N N . ASN A 1 83 ? 5.120 -10.874 19.883 1.00 90.69 83 ASN A N 1
ATOM 637 C CA . ASN A 1 83 ? 4.149 -11.803 20.466 1.00 90.69 83 ASN A CA 1
ATOM 638 C C . ASN A 1 83 ? 4.467 -12.097 21.942 1.00 90.69 83 ASN A C 1
ATOM 640 O O . ASN A 1 83 ? 3.574 -12.059 22.789 1.00 90.69 83 ASN A O 1
ATOM 644 N N . ARG A 1 84 ? 5.748 -12.305 22.274 1.00 90.56 84 ARG A N 1
ATOM 645 C CA . ARG A 1 84 ? 6.195 -12.539 23.655 1.00 90.56 84 ARG A CA 1
ATOM 646 C C . ARG A 1 84 ? 6.018 -11.312 24.553 1.00 90.56 84 ARG A C 1
ATOM 648 O O . ARG A 1 84 ? 5.671 -11.460 25.724 1.00 90.56 84 ARG A O 1
ATOM 655 N N . LEU A 1 85 ? 6.243 -10.114 24.016 1.00 89.31 85 LEU A N 1
ATOM 656 C CA . LEU A 1 85 ? 6.035 -8.848 24.714 1.00 89.31 85 LEU A CA 1
ATOM 657 C C . LEU A 1 85 ? 4.550 -8.631 25.028 1.00 89.31 85 LEU A C 1
ATOM 659 O O . LEU A 1 85 ? 4.223 -8.289 26.161 1.00 89.31 85 LEU A O 1
ATOM 663 N N . ARG A 1 86 ? 3.653 -8.881 24.063 1.00 85.69 86 ARG A N 1
ATOM 664 C CA . ARG A 1 86 ? 2.197 -8.777 24.269 1.00 85.69 86 ARG A CA 1
ATOM 665 C C . ARG A 1 86 ? 1.703 -9.749 25.339 1.00 85.69 86 ARG A C 1
ATOM 667 O O . ARG A 1 86 ? 0.978 -9.323 26.232 1.00 85.69 86 ARG A O 1
ATOM 674 N N . ALA A 1 87 ? 2.152 -11.006 25.297 1.00 85.62 87 ALA A N 1
ATOM 675 C CA . ALA A 1 87 ? 1.812 -12.002 26.315 1.00 85.62 87 ALA A CA 1
ATOM 676 C C . ALA A 1 87 ? 2.273 -11.561 27.718 1.00 85.62 87 ALA A C 1
ATOM 678 O O . ALA A 1 87 ? 1.484 -11.522 28.657 1.00 85.62 87 ALA A O 1
ATOM 679 N N . ALA A 1 88 ? 3.527 -11.116 27.846 1.00 83.88 88 ALA A N 1
ATOM 680 C CA . ALA A 1 88 ? 4.047 -10.619 29.119 1.00 83.88 88 ALA A CA 1
ATOM 681 C C . ALA A 1 88 ? 3.334 -9.338 29.605 1.00 83.88 88 ALA A C 1
ATOM 683 O O . ALA A 1 88 ? 3.231 -9.110 30.811 1.00 83.88 88 ALA A O 1
ATOM 684 N N . GLY A 1 89 ? 2.872 -8.484 28.684 1.00 80.75 89 GLY A N 1
ATOM 685 C CA . GLY A 1 89 ? 2.121 -7.268 29.000 1.00 80.75 89 GLY A CA 1
ATOM 686 C C . GLY A 1 89 ? 0.729 -7.572 29.552 1.00 80.75 89 GLY A C 1
ATOM 687 O O . GLY A 1 89 ? 0.321 -6.971 30.544 1.00 80.75 89 GLY A O 1
ATOM 688 N N . GLN A 1 90 ? 0.030 -8.551 28.971 1.00 75.94 90 GLN A N 1
ATOM 689 C CA . GLN A 1 90 ? -1.262 -9.024 29.475 1.00 75.94 90 GLN A CA 1
ATOM 690 C C . GLN A 1 90 ? -1.136 -9.600 30.892 1.00 75.94 90 GLN A C 1
ATOM 692 O O . GLN A 1 90 ? -1.921 -9.227 31.763 1.00 75.94 90 GLN A O 1
ATOM 697 N N . ASP A 1 91 ? -0.100 -10.401 31.162 1.00 73.38 91 ASP A N 1
ATOM 698 C CA . ASP A 1 91 ? 0.184 -10.919 32.509 1.00 73.38 91 ASP A CA 1
ATOM 699 C C . ASP A 1 91 ? 0.408 -9.794 33.531 1.00 73.38 91 ASP A C 1
ATOM 701 O O . ASP A 1 91 ? -0.063 -9.868 34.668 1.00 73.38 91 ASP A O 1
ATOM 705 N N . ALA A 1 92 ? 1.125 -8.736 33.141 1.00 75.62 92 ALA A N 1
ATOM 706 C CA . ALA A 1 92 ? 1.382 -7.593 34.012 1.00 75.62 92 ALA A CA 1
ATOM 707 C C . ALA A 1 92 ? 0.101 -6.803 34.325 1.00 75.62 92 ALA A C 1
ATOM 709 O O . ALA A 1 92 ? -0.117 -6.433 35.478 1.00 75.62 92 ALA A O 1
ATOM 710 N N . VAL A 1 93 ? -0.773 -6.603 33.332 1.00 74.00 93 VAL A N 1
ATOM 711 C CA . VAL A 1 93 ? -2.085 -5.959 33.522 1.00 74.00 93 VAL A CA 1
ATOM 712 C C . VAL A 1 93 ? -3.000 -6.817 34.401 1.00 74.00 93 VAL A C 1
ATOM 714 O O . VAL A 1 93 ? -3.666 -6.286 35.288 1.00 74.00 93 VAL A O 1
ATOM 717 N N . LEU A 1 94 ? -3.018 -8.139 34.201 1.00 68.69 94 LEU A N 1
ATOM 718 C CA . LEU A 1 94 ? -3.789 -9.065 35.037 1.00 68.69 94 LEU A CA 1
ATOM 719 C C . LEU A 1 94 ? -3.317 -9.037 36.493 1.00 68.69 94 LEU A C 1
ATOM 721 O O . LEU A 1 94 ? -4.145 -8.972 37.399 1.00 68.69 94 LEU A O 1
ATOM 725 N N . ARG A 1 95 ? -1.999 -9.020 36.726 1.00 70.31 95 ARG A N 1
ATOM 726 C CA . ARG A 1 95 ? -1.428 -8.875 38.072 1.00 70.31 95 ARG A CA 1
ATOM 727 C C . ARG A 1 95 ? -1.775 -7.531 38.700 1.00 70.31 95 ARG A C 1
ATOM 729 O O . ARG A 1 95 ? -2.184 -7.517 39.851 1.00 70.31 95 ARG A O 1
ATOM 736 N N . ALA A 1 96 ? -1.674 -6.429 37.955 1.00 74.75 96 ALA A N 1
ATOM 737 C CA . ALA A 1 96 ? -2.057 -5.107 38.452 1.00 74.75 96 ALA A CA 1
ATOM 738 C C . ALA A 1 96 ? -3.532 -5.075 38.887 1.00 74.75 96 ALA A C 1
ATOM 740 O O . ALA A 1 96 ? -3.829 -4.653 40.001 1.00 74.75 96 ALA A O 1
ATOM 741 N N . LYS A 1 97 ? -4.436 -5.627 38.064 1.00 73.44 97 LYS A N 1
ATOM 742 C CA . LYS A 1 97 ? -5.863 -5.769 38.401 1.00 73.44 97 LYS A CA 1
ATOM 743 C C . LYS A 1 97 ? -6.100 -6.687 39.605 1.00 73.44 97 LYS A C 1
ATOM 745 O O . LYS A 1 97 ? -6.989 -6.417 40.405 1.00 73.44 97 LYS A O 1
ATOM 750 N N . ALA A 1 98 ? -5.341 -7.776 39.747 1.00 68.75 98 ALA A N 1
ATOM 751 C CA . ALA A 1 98 ? -5.446 -8.671 40.901 1.00 68.75 98 ALA A CA 1
ATOM 752 C C . ALA A 1 98 ? -5.007 -7.976 42.200 1.00 68.75 98 ALA A C 1
ATOM 754 O O . ALA A 1 98 ? -5.706 -8.073 43.205 1.00 68.75 98 ALA A O 1
ATOM 755 N N . THR A 1 99 ? -3.904 -7.225 42.166 1.00 75.31 99 THR A N 1
ATOM 756 C CA . THR A 1 99 ? -3.426 -6.429 43.304 1.00 75.31 99 THR A CA 1
ATOM 757 C C . THR A 1 99 ? -4.409 -5.317 43.668 1.00 75.31 99 THR A C 1
ATOM 759 O O . THR A 1 99 ? -4.694 -5.119 44.843 1.00 75.31 99 THR A O 1
ATOM 762 N N . GLU A 1 100 ? -4.981 -4.627 42.680 1.00 75.25 100 GLU A N 1
ATOM 763 C CA . GLU A 1 100 ? -6.018 -3.612 42.898 1.00 75.25 100 GLU A CA 1
ATOM 764 C C . GLU A 1 100 ? -7.271 -4.215 43.549 1.00 75.25 100 GLU A C 1
ATOM 766 O O . GLU A 1 100 ? -7.781 -3.666 44.523 1.00 75.25 100 GLU A O 1
ATOM 771 N N . ARG A 1 101 ? -7.716 -5.394 43.090 1.00 70.19 101 ARG A N 1
ATOM 772 C CA . ARG A 1 101 ? -8.827 -6.127 43.714 1.00 70.19 101 ARG A CA 1
ATOM 773 C C . ARG A 1 101 ? -8.520 -6.514 45.158 1.00 70.19 101 ARG A C 1
ATOM 775 O O . ARG A 1 101 ? -9.346 -6.249 46.023 1.00 70.19 101 ARG A O 1
ATOM 782 N N . LEU A 1 102 ? -7.337 -7.066 45.433 1.00 70.50 102 LEU A N 1
ATOM 783 C CA . LEU A 1 102 ? -6.911 -7.423 46.793 1.00 70.50 102 LEU A CA 1
ATOM 784 C C . LEU A 1 102 ? -6.864 -6.198 47.716 1.00 70.50 102 LEU A C 1
ATOM 786 O O . LEU A 1 102 ? -7.361 -6.255 48.838 1.00 70.50 102 LEU A O 1
ATOM 790 N N . ASN A 1 103 ? -6.347 -5.072 47.222 1.00 73.19 103 ASN A N 1
ATOM 791 C CA . ASN A 1 103 ? -6.325 -3.821 47.973 1.00 73.19 103 ASN A CA 1
ATOM 792 C C . ASN A 1 103 ? -7.743 -3.278 48.204 1.00 73.19 103 ASN A C 1
ATOM 794 O O . ASN A 1 103 ? -8.046 -2.842 49.310 1.00 73.19 103 ASN A O 1
ATOM 798 N N . SER A 1 104 ? -8.640 -3.360 47.215 1.00 68.94 104 SER A N 1
ATOM 799 C CA . SER A 1 104 ? -10.040 -2.941 47.373 1.00 68.94 104 SER A CA 1
ATOM 800 C C . SER A 1 104 ? -10.825 -3.834 48.346 1.00 68.94 104 SER A C 1
ATOM 802 O O . SER A 1 104 ? -11.627 -3.323 49.120 1.00 68.94 104 SER A O 1
ATOM 804 N N . SER A 1 105 ? -10.540 -5.142 48.389 1.00 55.94 105 SER A N 1
ATOM 805 C CA . SER A 1 105 ? -11.129 -6.074 49.360 1.00 55.94 105 SER A CA 1
ATOM 806 C C . SER A 1 105 ? -10.613 -5.850 50.784 1.00 55.94 105 SER A C 1
ATOM 808 O O . SER A 1 105 ? -11.390 -5.952 51.726 1.00 55.94 105 SER A O 1
ATOM 810 N N . ASN A 1 106 ? -9.342 -5.469 50.954 1.00 51.59 106 ASN A N 1
ATOM 811 C CA . ASN A 1 106 ? -8.792 -5.079 52.259 1.00 51.59 106 ASN A CA 1
ATOM 812 C C . ASN A 1 106 ? -9.265 -3.693 52.733 1.00 51.59 106 ASN A C 1
ATOM 814 O O . ASN A 1 106 ? -9.130 -3.374 53.911 1.00 51.59 106 ASN A O 1
ATOM 818 N N . SER A 1 107 ? -9.813 -2.870 51.834 1.00 46.69 107 SER A N 1
ATOM 819 C CA . SER A 1 107 ? -10.278 -1.510 52.146 1.00 46.69 107 SER A CA 1
ATOM 820 C C . SER A 1 107 ? -11.728 -1.467 52.659 1.00 46.69 107 SER A C 1
ATOM 822 O O . SER A 1 107 ? -12.187 -0.407 53.066 1.00 46.69 107 SER A O 1
ATOM 824 N N . GLN A 1 108 ? -12.457 -2.593 52.677 1.00 44.16 108 GLN A N 1
ATOM 825 C CA . GLN A 1 108 ? -13.815 -2.682 53.247 1.00 44.16 108 GLN A CA 1
ATOM 826 C C . GLN A 1 108 ? -13.838 -2.857 54.780 1.00 44.16 108 GLN A C 1
ATOM 828 O O . GLN A 1 108 ? -14.916 -2.914 55.365 1.00 44.16 108 GLN A O 1
ATOM 833 N N . THR A 1 109 ? -12.677 -2.902 55.445 1.00 38.19 109 THR A N 1
ATOM 834 C CA . THR A 1 109 ? -12.572 -3.093 56.907 1.00 38.19 109 THR A CA 1
ATOM 835 C C . THR A 1 109 ? -12.049 -1.871 57.672 1.00 38.19 109 THR A C 1
ATOM 837 O O . THR A 1 109 ? -11.768 -1.984 58.862 1.00 38.19 109 THR A O 1
ATOM 840 N N . ALA A 1 110 ? -11.916 -0.702 57.036 1.00 33.97 110 ALA A N 1
ATOM 841 C CA . ALA A 1 110 ? -11.462 0.513 57.716 1.00 33.97 110 ALA A CA 1
ATOM 842 C C . ALA A 1 110 ? -12.139 1.783 57.160 1.00 33.97 110 ALA A C 1
ATOM 844 O O . ALA A 1 110 ? -11.642 2.412 56.231 1.00 33.97 110 ALA A O 1
ATOM 845 N N . GLU A 1 111 ? -13.266 2.173 57.759 1.00 33.50 111 GLU A N 1
ATOM 846 C CA . GLU A 1 111 ? -13.702 3.580 57.840 1.00 33.50 111 GLU A CA 1
ATOM 847 C C . GLU A 1 111 ? -12.870 4.237 58.970 1.00 33.50 111 GLU A C 1
ATOM 849 O O . GLU A 1 111 ? -12.607 3.584 59.976 1.00 33.50 111 GLU A O 1
ATOM 854 N N . SER A 1 112 ? -12.371 5.479 58.935 1.00 32.84 112 SER A N 1
ATOM 855 C CA . SER A 1 112 ? -12.978 6.755 58.529 1.00 32.84 112 SER A CA 1
ATOM 856 C C . SER A 1 112 ? -11.877 7.881 58.527 1.00 32.84 112 SER A C 1
ATOM 858 O O . SER A 1 112 ? -10.696 7.533 58.541 1.00 32.84 112 SER A O 1
ATOM 860 N N . PRO A 1 113 ? -12.172 9.203 58.467 1.00 47.56 113 PRO A N 1
ATOM 861 C CA . PRO A 1 113 ? -11.801 10.123 57.380 1.00 47.56 113 PRO A CA 1
ATOM 862 C C . PRO A 1 113 ? -10.687 11.141 57.727 1.00 47.56 113 PRO A C 1
ATOM 864 O O . PRO A 1 113 ? -10.568 11.522 58.882 1.00 47.56 113 PRO A O 1
ATOM 867 N N . ASP A 1 114 ? -9.928 11.639 56.736 1.00 29.05 114 ASP A N 1
ATOM 868 C CA . ASP A 1 114 ? -9.756 13.084 56.441 1.00 29.05 114 ASP A CA 1
ATOM 869 C C . ASP A 1 114 ? -8.745 13.338 55.294 1.00 29.05 114 ASP A C 1
ATOM 871 O O . ASP A 1 114 ? -7.932 12.481 54.953 1.00 29.05 114 ASP A O 1
ATOM 875 N N . ALA A 1 115 ? -8.766 14.578 54.793 1.00 30.45 115 ALA A N 1
ATOM 876 C CA . ALA A 1 115 ? -7.791 15.280 53.949 1.00 30.45 115 ALA A CA 1
ATOM 877 C C . ALA A 1 115 ? -8.021 15.265 52.424 1.00 30.45 115 ALA A C 1
ATOM 879 O O . ALA A 1 115 ? -7.445 14.509 51.640 1.00 30.45 115 ALA A O 1
ATOM 880 N N . ALA A 1 116 ? -8.818 16.249 52.007 1.00 37.59 116 ALA A N 1
ATOM 881 C CA . ALA A 1 116 ? -8.919 16.747 50.647 1.00 37.59 116 ALA A CA 1
ATOM 882 C C . ALA A 1 116 ? -7.600 17.376 50.157 1.00 37.59 116 ALA A C 1
ATOM 884 O O . ALA A 1 116 ? -7.134 18.367 50.714 1.00 37.59 116 ALA A O 1
ATOM 885 N N . VAL A 1 117 ? -7.076 16.885 49.029 1.00 31.05 117 VAL A N 1
ATOM 886 C CA . VAL A 1 11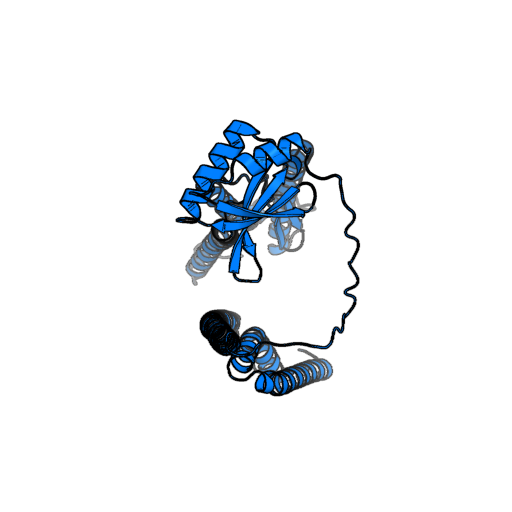7 ? -6.149 17.631 48.163 1.00 31.05 117 VAL A CA 1
ATOM 887 C C . VAL A 1 117 ? -6.546 17.389 46.705 1.00 31.05 117 VAL A C 1
ATOM 889 O O . VAL A 1 117 ? -6.459 16.276 46.193 1.00 31.05 117 VAL A O 1
ATOM 892 N N . LYS A 1 118 ? -7.010 18.446 46.029 1.00 39.22 118 LYS A N 1
ATOM 893 C CA . LYS A 1 118 ? -7.257 18.465 44.578 1.00 39.22 118 LYS A CA 1
ATOM 894 C C . LYS A 1 118 ? -5.942 18.716 43.833 1.00 39.22 118 LYS A C 1
ATOM 896 O O . LYS A 1 118 ? -5.243 19.658 44.202 1.00 39.22 118 LYS A O 1
ATOM 901 N N . PRO A 1 119 ? -5.695 18.049 42.694 1.00 33.59 119 PRO A N 1
ATOM 902 C CA . PRO A 1 119 ? -4.914 18.641 41.626 1.00 33.59 119 PRO A CA 1
ATOM 903 C C . PRO A 1 119 ? -5.819 18.991 40.442 1.00 33.59 119 PRO A C 1
ATOM 905 O O . PRO A 1 119 ? -6.521 18.161 39.861 1.00 33.59 119 PRO A O 1
ATOM 908 N N . THR A 1 120 ? -5.790 20.274 40.108 1.00 31.88 120 THR A N 1
ATOM 909 C CA . THR A 1 120 ? -6.359 20.881 38.909 1.00 31.88 120 THR A CA 1
ATOM 910 C C . THR A 1 120 ? -5.785 20.203 37.667 1.00 31.88 120 THR A C 1
ATOM 912 O O . THR A 1 120 ? -4.593 20.298 37.399 1.00 31.88 120 THR A O 1
ATOM 915 N N . SER A 1 121 ? -6.638 19.517 36.907 1.00 33.19 121 SER A N 1
ATOM 916 C CA . SER A 1 121 ? -6.319 19.078 35.548 1.00 33.19 121 SER A CA 1
ATOM 917 C C . SER A 1 121 ? -6.851 20.132 34.583 1.00 33.19 121 SER A C 1
ATOM 919 O O . SER A 1 121 ? -8.067 20.302 34.456 1.00 33.19 121 SER A O 1
ATOM 921 N N . GLU A 1 122 ? -5.943 20.867 33.946 1.00 31.92 122 GLU A N 1
ATOM 922 C CA . GLU A 1 122 ? -6.248 21.768 32.837 1.00 31.92 122 GLU A CA 1
ATOM 923 C C . GLU A 1 122 ? -6.967 20.987 31.733 1.00 31.92 122 GLU A C 1
ATOM 925 O O . GLU A 1 122 ? -6.398 20.136 31.049 1.00 31.92 122 GLU A O 1
ATOM 930 N N . LYS A 1 123 ? -8.263 21.261 31.574 1.00 31.55 123 LYS A N 1
ATOM 931 C CA . LYS A 1 123 ? -9.039 20.776 30.438 1.00 31.55 123 LYS A CA 1
ATOM 932 C C . LYS A 1 123 ? -8.604 21.562 29.204 1.00 31.55 123 LYS A C 1
ATOM 934 O O 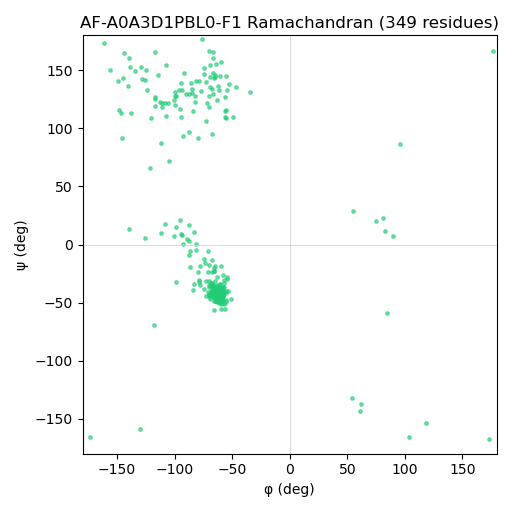. LYS A 1 123 ? -8.985 22.719 29.041 1.00 31.55 123 LYS A O 1
ATOM 939 N N . LEU A 1 124 ? -7.846 20.904 28.329 1.00 32.03 124 LEU A N 1
ATOM 940 C CA . LEU A 1 124 ? -7.737 21.265 26.918 1.00 32.03 124 LEU A CA 1
ATOM 941 C C . LEU A 1 124 ? -9.158 21.440 26.360 1.00 32.03 124 LEU A C 1
ATOM 943 O O . LEU A 1 124 ? -9.921 20.478 26.259 1.00 32.03 124 LEU A O 1
ATOM 947 N N . LYS A 1 125 ? -9.527 22.688 26.055 1.00 29.72 125 LYS A N 1
ATOM 948 C CA . LYS A 1 125 ? -10.762 23.030 25.348 1.00 29.72 125 LYS A CA 1
ATOM 949 C C . LYS A 1 125 ? -10.642 22.505 23.921 1.00 29.72 125 LYS A C 1
ATOM 951 O O . LYS A 1 125 ? -10.049 23.151 23.067 1.00 29.72 125 LYS A O 1
ATOM 956 N N . ILE A 1 126 ? -11.179 21.313 23.697 1.00 38.00 126 ILE A N 1
ATOM 957 C CA . ILE A 1 126 ? -11.474 20.814 22.359 1.00 38.00 126 ILE A CA 1
ATOM 958 C C . ILE A 1 126 ? -12.681 21.614 21.872 1.00 38.00 126 ILE A C 1
ATOM 960 O O . ILE A 1 126 ? -13.713 21.662 22.541 1.00 38.00 126 ILE A O 1
ATOM 964 N N . GLU A 1 127 ? -12.496 22.296 20.751 1.00 33.25 127 GLU A N 1
ATOM 965 C CA . GLU A 1 127 ? -13.495 23.095 20.054 1.00 33.25 127 GLU A CA 1
ATOM 966 C C . GLU A 1 127 ? -14.713 22.213 19.731 1.00 33.25 127 GLU A C 1
ATOM 968 O O . GLU A 1 127 ? -14.633 21.255 18.961 1.00 33.25 127 GLU A O 1
ATOM 973 N N . VAL A 1 128 ? -15.823 22.471 20.428 1.00 40.94 128 VAL A N 1
ATOM 974 C CA . VAL A 1 128 ? -17.060 21.690 20.332 1.00 40.94 128 VAL A CA 1
ATOM 975 C C . VAL A 1 128 ? -17.801 22.145 19.078 1.00 40.94 128 VAL A C 1
ATOM 977 O O . VAL A 1 128 ? -18.575 23.099 19.109 1.00 40.94 128 VAL A O 1
ATOM 980 N N . VAL A 1 129 ? -17.542 21.460 17.964 1.00 48.19 129 VAL A N 1
ATOM 981 C CA . VAL A 1 129 ? -18.474 21.392 16.827 1.00 48.19 129 VAL A CA 1
ATOM 982 C C . VAL A 1 129 ? -19.831 20.932 17.383 1.00 48.19 129 VAL A C 1
ATOM 984 O O . VAL A 1 129 ? -19.834 20.083 18.283 1.00 48.19 129 VAL A O 1
ATOM 987 N N . PRO A 1 130 ? -20.971 21.509 16.951 1.00 52.62 130 PRO A N 1
ATOM 988 C CA . PRO A 1 130 ? -22.249 21.240 17.592 1.00 52.62 130 PRO A CA 1
ATOM 989 C C . PRO A 1 130 ? -22.523 19.730 17.644 1.00 52.62 130 PRO A C 1
ATOM 991 O O . PRO A 1 130 ? -22.319 19.036 16.644 1.00 52.62 130 PRO A O 1
ATOM 994 N N . PRO A 1 131 ? -22.938 19.214 18.815 1.00 66.62 131 PRO A N 1
ATOM 995 C CA . PRO A 1 131 ? -23.220 17.800 18.992 1.00 66.62 131 PRO A CA 1
ATOM 996 C C . PRO A 1 131 ? -24.322 17.348 18.029 1.00 66.62 131 PRO A C 1
ATOM 998 O O . PRO A 1 131 ? -25.134 18.157 17.576 1.00 66.62 131 PRO A O 1
ATOM 1001 N N . ILE A 1 132 ? -24.344 16.038 17.750 1.00 72.00 132 ILE A N 1
ATOM 1002 C CA . ILE A 1 132 ? -25.467 15.340 17.106 1.00 72.00 132 ILE A CA 1
ATOM 1003 C C . ILE A 1 132 ? -26.791 15.980 17.574 1.00 72.00 132 ILE A C 1
ATOM 1005 O O . ILE A 1 132 ? -26.947 16.137 18.791 1.00 72.00 132 ILE A O 1
ATOM 1009 N N . PRO A 1 133 ? -27.728 16.332 16.665 1.00 82.69 133 PRO A N 1
ATOM 1010 C CA . PRO A 1 133 ? -29.023 16.891 17.049 1.00 82.69 133 PRO A CA 1
ATOM 1011 C C . PRO A 1 133 ? -29.659 16.073 18.176 1.00 82.69 133 PRO A C 1
ATOM 1013 O O . PRO A 1 133 ? -29.628 14.844 18.131 1.00 82.69 133 PRO A O 1
ATOM 1016 N N . GLU A 1 134 ? -30.219 16.726 19.196 1.00 80.00 134 GLU A N 1
ATOM 1017 C CA . GLU A 1 134 ? -30.676 16.027 20.411 1.00 80.00 134 GLU A CA 1
ATOM 1018 C C . GLU A 1 134 ? -31.703 14.922 20.115 1.00 80.00 134 GLU A C 1
ATOM 1020 O O . GLU A 1 134 ? -31.704 13.877 20.766 1.00 80.00 134 GLU A O 1
ATOM 1025 N N . GLU A 1 135 ? -32.532 15.119 19.090 1.00 82.44 135 GLU A N 1
ATOM 1026 C CA . GLU A 1 135 ? -33.482 14.127 18.584 1.00 82.44 135 GLU A CA 1
ATOM 1027 C C . GLU A 1 135 ? -32.777 12.862 18.063 1.00 82.44 135 GLU A C 1
ATOM 1029 O O . GLU A 1 135 ? -33.078 11.751 18.508 1.00 82.44 135 GLU A O 1
ATOM 1034 N N . ASP A 1 136 ? -31.769 13.034 17.203 1.00 84.25 136 ASP A N 1
ATOM 1035 C CA . ASP A 1 136 ? -30.953 11.941 16.669 1.00 84.25 136 ASP A CA 1
ATOM 1036 C C . ASP A 1 136 ? -30.156 11.254 17.798 1.00 84.25 136 ASP A C 1
ATOM 1038 O O . ASP A 1 136 ? -30.046 10.029 17.835 1.00 84.25 136 ASP A O 1
ATOM 1042 N N . LEU A 1 137 ? -29.650 12.015 18.776 1.00 83.88 137 LEU A N 1
ATOM 1043 C CA . LEU A 1 137 ? -28.909 11.483 19.923 1.00 83.88 137 LEU A CA 1
ATOM 1044 C C . LEU A 1 137 ? -29.796 10.625 20.836 1.00 83.88 137 LEU A C 1
ATOM 1046 O O . LEU A 1 137 ? -29.358 9.573 21.310 1.00 83.88 137 LEU A O 1
ATOM 1050 N N . ASN A 1 138 ? -31.048 11.028 21.057 1.00 84.88 138 ASN A N 1
ATOM 1051 C CA . ASN A 1 138 ? -32.023 10.236 21.805 1.00 84.88 138 ASN A CA 1
ATOM 1052 C C . ASN A 1 138 ? -32.424 8.966 21.043 1.00 84.88 138 ASN A C 1
ATOM 1054 O O . ASN A 1 138 ? -32.501 7.890 21.642 1.00 84.88 138 ASN A O 1
ATOM 1058 N N . ALA A 1 139 ? -32.599 9.058 19.721 1.00 85.19 139 ALA A N 1
ATOM 1059 C CA . ALA A 1 139 ? -32.849 7.896 18.874 1.00 85.19 139 ALA A CA 1
ATOM 1060 C C . ALA A 1 139 ? -31.681 6.895 18.916 1.00 85.19 139 ALA A C 1
ATOM 1062 O O . ALA A 1 139 ? -31.921 5.693 19.047 1.00 85.19 139 ALA A O 1
ATOM 1063 N N . ILE A 1 140 ? -30.433 7.385 18.891 1.00 86.56 140 ILE A N 1
ATOM 1064 C CA . ILE A 1 140 ? -29.221 6.571 19.060 1.00 86.56 140 ILE A CA 1
ATOM 1065 C C . ILE A 1 140 ? -29.182 5.946 20.455 1.00 86.56 140 ILE A C 1
ATOM 1067 O O . ILE A 1 140 ? -28.961 4.749 20.569 1.00 86.56 140 ILE A O 1
ATOM 1071 N N . ARG A 1 141 ? -29.433 6.700 21.532 1.00 85.38 141 ARG A N 1
ATOM 1072 C CA . ARG A 1 141 ? -29.476 6.132 22.894 1.00 85.38 141 ARG A CA 1
ATOM 1073 C C . ARG A 1 141 ? -30.495 5.002 23.013 1.00 85.38 141 ARG A C 1
ATOM 1075 O O . ARG A 1 141 ? -30.219 4.011 23.679 1.00 85.38 141 ARG A O 1
ATOM 1082 N N . GLY A 1 142 ? -31.626 5.124 22.321 1.00 84.56 142 GLY A N 1
ATOM 1083 C CA . GLY A 1 142 ? -32.682 4.118 22.297 1.00 84.56 142 GLY A CA 1
ATOM 1084 C C . GLY A 1 142 ? -32.326 2.799 21.600 1.00 84.56 142 GLY A C 1
ATOM 1085 O O . GLY A 1 142 ? -33.076 1.839 21.766 1.00 84.56 142 GLY A O 1
ATOM 1086 N N . ILE A 1 143 ? -31.225 2.715 20.837 1.00 87.88 143 ILE A N 1
ATOM 1087 C CA . ILE A 1 143 ? -30.768 1.435 20.255 1.00 87.88 143 ILE A CA 1
ATOM 1088 C C . ILE A 1 143 ? -30.014 0.578 21.280 1.00 87.88 143 ILE A C 1
ATOM 1090 O O . ILE A 1 143 ? -29.941 -0.641 21.132 1.00 87.88 143 ILE A O 1
ATOM 1094 N N . PHE A 1 144 ? -29.447 1.204 22.315 1.00 88.81 144 PHE A N 1
ATOM 1095 C CA . PHE A 1 144 ? -28.653 0.532 23.335 1.00 88.81 144 PHE A CA 1
ATOM 1096 C C . PHE A 1 144 ? -29.574 -0.047 24.415 1.00 88.81 144 PHE A C 1
ATOM 1098 O O . PHE A 1 144 ? -30.267 0.685 25.118 1.00 88.81 144 PHE A O 1
ATOM 1105 N N . GLY A 1 145 ? -29.599 -1.377 24.525 1.00 83.00 145 GLY A N 1
ATOM 1106 C CA . GLY A 1 145 ? -30.485 -2.113 25.426 1.00 83.00 145 GLY A CA 1
ATOM 1107 C C . GLY A 1 145 ? -29.735 -2.915 26.487 1.00 83.00 145 GLY A C 1
ATOM 1108 O O . GLY A 1 145 ? -28.537 -3.176 26.372 1.00 83.00 145 GLY A O 1
ATOM 1109 N N . ILE A 1 146 ? -30.468 -3.356 27.512 1.00 79.38 146 ILE A N 1
ATOM 1110 C CA . ILE A 1 146 ? -29.932 -4.151 28.633 1.00 79.38 146 ILE A CA 1
ATOM 1111 C C . ILE A 1 146 ? -29.333 -5.479 28.146 1.00 79.38 146 ILE A C 1
ATOM 1113 O O . ILE A 1 146 ? -28.319 -5.917 28.686 1.00 79.38 146 ILE A O 1
ATOM 1117 N N . ASP A 1 147 ? -29.907 -6.070 27.096 1.00 82.06 147 ASP A N 1
ATOM 1118 C CA . ASP A 1 147 ? -29.485 -7.364 26.546 1.00 82.06 147 ASP A CA 1
ATOM 1119 C C . ASP A 1 147 ? -28.368 -7.260 25.497 1.00 82.06 147 ASP A C 1
ATOM 1121 O O . ASP A 1 147 ? -27.835 -8.281 25.071 1.00 82.06 147 ASP A O 1
ATOM 1125 N N . THR A 1 148 ? -28.017 -6.046 25.057 1.00 85.75 148 THR A N 1
ATOM 1126 C CA . THR A 1 148 ? -27.021 -5.811 23.997 1.00 85.75 148 THR A CA 1
ATOM 1127 C C . THR A 1 148 ? -25.829 -5.018 24.515 1.00 85.75 148 THR A C 1
ATOM 1129 O O . THR A 1 148 ? -24.720 -5.533 24.647 1.00 85.75 148 THR A O 1
ATOM 1132 N N . PHE A 1 149 ? -26.036 -3.749 24.839 1.00 88.44 149 PHE A N 1
ATOM 1133 C CA . PHE A 1 149 ? -24.993 -2.871 25.340 1.00 88.44 149 PHE A CA 1
ATOM 1134 C C . PHE A 1 149 ? -25.603 -1.855 26.292 1.00 88.44 149 PHE A C 1
ATOM 1136 O O . PHE A 1 149 ? -26.400 -1.006 25.897 1.00 88.44 149 PHE A O 1
ATOM 1143 N N . PHE A 1 150 ? -25.190 -1.924 27.554 1.00 86.88 150 PHE A N 1
ATOM 1144 C CA . PHE A 1 150 ? -25.656 -0.996 28.572 1.00 86.88 150 PHE A CA 1
ATOM 1145 C C . PHE A 1 150 ? -24.765 0.247 28.580 1.00 86.88 150 PHE A C 1
ATOM 1147 O O . PHE A 1 150 ? -23.685 0.228 29.179 1.00 86.88 150 PHE A O 1
ATOM 1154 N N . ALA A 1 151 ? -25.201 1.302 27.890 1.00 85.62 151 ALA A N 1
ATOM 1155 C CA . ALA A 1 151 ? -24.487 2.573 27.815 1.00 85.62 151 ALA A CA 1
ATOM 1156 C C . ALA A 1 151 ? -24.539 3.313 29.165 1.00 85.62 151 ALA A C 1
ATOM 1158 O O . ALA A 1 151 ? -25.607 3.676 29.648 1.00 85.62 151 ALA A O 1
ATOM 1159 N N . THR A 1 152 ? -23.375 3.549 29.769 1.00 84.19 152 THR A N 1
ATOM 1160 C CA . THR A 1 152 ? -23.221 4.237 31.061 1.00 84.19 152 THR A CA 1
ATOM 1161 C C . THR A 1 152 ? -22.854 5.707 30.901 1.00 84.19 152 THR A C 1
ATOM 1163 O O . THR A 1 152 ? -23.218 6.529 31.733 1.00 84.19 152 THR A O 1
ATOM 1166 N N . GLU A 1 153 ? -22.100 6.044 29.854 1.00 84.06 153 GLU A N 1
ATOM 1167 C CA . GLU A 1 153 ? -21.599 7.399 29.614 1.00 84.06 153 GLU A CA 1
ATOM 1168 C C . GLU A 1 153 ? -21.674 7.712 28.114 1.00 84.06 153 GLU A C 1
ATOM 1170 O O . GLU A 1 153 ? -21.311 6.880 27.280 1.00 84.06 153 GLU A O 1
ATOM 1175 N N . THR A 1 154 ? -22.141 8.914 27.762 1.00 85.62 154 THR A N 1
ATOM 1176 C CA . THR A 1 154 ? -22.087 9.453 26.394 1.00 85.62 154 THR A CA 1
ATOM 1177 C C . THR A 1 154 ? -21.135 10.638 26.376 1.00 85.62 154 THR A C 1
ATOM 1179 O O . THR A 1 154 ? -21.351 11.605 27.103 1.00 85.62 154 THR A O 1
ATOM 1182 N N . ILE A 1 155 ? -20.108 10.576 25.538 1.00 83.31 155 ILE A N 1
ATOM 1183 C CA . ILE A 1 155 ? -19.101 11.627 25.396 1.00 83.31 155 ILE A CA 1
ATOM 1184 C C . ILE A 1 155 ? -19.183 12.168 23.967 1.00 83.31 155 ILE A C 1
ATOM 1186 O O . ILE A 1 155 ? -19.089 11.373 23.032 1.00 83.31 155 ILE A O 1
ATOM 1190 N N . PRO A 1 156 ? -19.350 13.483 23.757 1.00 80.69 156 PRO A N 1
ATOM 1191 C CA . PRO A 1 156 ? -19.303 14.058 22.416 1.00 80.69 156 PRO A CA 1
ATOM 1192 C C . PRO A 1 156 ? -17.917 13.838 21.792 1.00 80.69 156 PRO A C 1
ATOM 1194 O O . PRO A 1 156 ? -16.894 13.992 22.463 1.00 80.69 156 PRO A O 1
ATOM 1197 N N . TYR A 1 157 ? -17.876 13.454 20.517 1.00 77.94 157 TYR A N 1
ATOM 1198 C CA . TYR A 1 157 ? -16.632 13.163 19.805 1.00 77.94 157 TYR A CA 1
ATOM 1199 C C . TYR A 1 157 ? -16.745 13.542 18.330 1.00 77.94 157 TYR A C 1
ATOM 1201 O O . TYR A 1 157 ? -17.481 12.900 17.584 1.00 77.94 157 TYR A O 1
ATOM 1209 N N . GLN A 1 158 ? -15.976 14.552 17.906 1.00 77.38 158 GLN A N 1
ATOM 1210 C CA . GLN A 1 158 ? -16.090 15.162 16.572 1.00 77.38 158 GLN A CA 1
ATOM 1211 C C . GLN A 1 158 ? -17.541 15.617 16.305 1.00 77.38 158 GLN A C 1
ATOM 1213 O O . GLN A 1 158 ? -18.153 16.226 17.175 1.00 77.38 158 GLN A O 1
ATOM 1218 N N . GLU A 1 159 ? -18.101 15.286 15.140 1.00 78.69 159 GLU A N 1
ATOM 1219 C CA . GLU A 1 159 ? -19.517 15.485 14.779 1.00 78.69 159 GLU A CA 1
ATOM 1220 C C . GLU A 1 159 ? -20.430 14.349 15.294 1.00 78.69 159 GLU A C 1
ATOM 1222 O O . GLU A 1 159 ? -21.579 14.207 14.875 1.00 78.69 159 GLU A O 1
ATOM 1227 N N . GLY A 1 160 ? -19.898 13.481 16.158 1.00 83.62 160 GLY A N 1
ATOM 1228 C CA . GLY A 1 160 ? -20.535 12.267 16.641 1.00 83.62 160 GLY A CA 1
ATOM 1229 C C . GLY A 1 160 ? -20.502 12.113 18.165 1.00 83.62 160 GLY A C 1
ATOM 1230 O O . GLY A 1 160 ? -20.335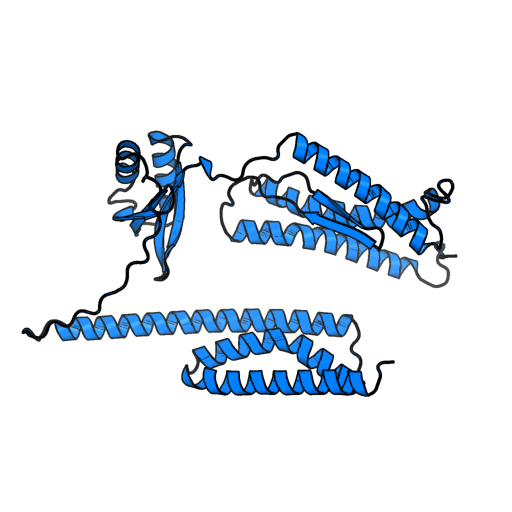 13.075 18.919 1.00 83.62 160 GLY A O 1
ATOM 1231 N N . ALA A 1 161 ? -20.659 10.877 18.638 1.00 86.38 161 ALA A N 1
ATOM 1232 C CA . ALA A 1 161 ? -20.651 10.553 20.062 1.00 86.38 161 ALA A CA 1
ATOM 1233 C C . ALA A 1 161 ? -20.016 9.184 20.346 1.00 86.38 161 ALA A C 1
ATOM 1235 O O . ALA A 1 161 ? -20.204 8.220 19.605 1.00 86.38 161 ALA A O 1
ATOM 1236 N N . ILE A 1 162 ? -19.286 9.098 21.457 1.00 87.44 162 ILE A N 1
ATOM 1237 C CA . ILE A 1 162 ? -18.759 7.860 22.030 1.00 87.44 162 ILE A CA 1
ATOM 1238 C C . ILE A 1 162 ? -19.688 7.414 23.155 1.00 87.44 162 ILE A C 1
ATOM 1240 O O . ILE A 1 162 ? -19.951 8.161 24.096 1.00 87.44 162 ILE A O 1
ATOM 1244 N N . PHE A 1 163 ? -20.117 6.163 23.095 1.00 89.06 163 PHE A N 1
ATOM 1245 C CA . PHE A 1 163 ? -20.905 5.488 24.112 1.00 89.06 163 PHE A CA 1
ATOM 1246 C C . PHE A 1 163 ? -20.017 4.475 24.827 1.00 89.06 163 PHE A C 1
ATOM 1248 O O . PHE A 1 163 ? -19.598 3.462 24.259 1.00 89.06 163 PHE A O 1
ATOM 1255 N N . LYS A 1 164 ? -19.716 4.759 26.094 1.00 88.12 164 LYS A N 1
ATOM 1256 C CA . LYS A 1 164 ? -19.065 3.799 26.986 1.00 88.12 164 LYS A CA 1
ATOM 1257 C C . LYS A 1 164 ? -20.121 3.020 27.742 1.00 88.12 164 LYS A C 1
ATOM 1259 O O . LYS A 1 164 ? -21.180 3.553 28.067 1.00 88.12 164 LYS A O 1
ATOM 1264 N N . GLY A 1 165 ? -19.814 1.771 28.047 1.00 87.19 165 GLY A N 1
ATOM 1265 C CA . GLY A 1 165 ? -20.768 0.881 28.673 1.00 87.19 165 GLY A CA 1
ATOM 1266 C C . GLY A 1 165 ? -20.245 -0.536 28.781 1.00 87.19 165 GLY A C 1
ATOM 1267 O O . GLY A 1 165 ? -19.059 -0.798 28.575 1.00 87.19 165 GLY A O 1
ATOM 1268 N N . ASN A 1 166 ? -21.156 -1.445 29.105 1.00 86.62 166 ASN A N 1
ATOM 1269 C CA . ASN A 1 166 ? -20.860 -2.864 29.211 1.00 86.62 166 ASN A CA 1
ATOM 1270 C C . ASN A 1 166 ? -21.541 -3.617 28.069 1.00 86.62 166 ASN A C 1
ATOM 1272 O O . ASN A 1 166 ? -22.770 -3.629 27.972 1.00 86.62 166 ASN A O 1
ATOM 1276 N N . LEU A 1 167 ? -20.726 -4.260 27.235 1.00 87.88 167 LEU A N 1
ATOM 1277 C CA . LEU A 1 167 ? -21.183 -5.177 26.198 1.00 87.88 167 LEU A CA 1
ATOM 1278 C C . LEU A 1 167 ? -21.758 -6.449 26.832 1.00 87.88 167 LEU A C 1
ATOM 1280 O O . LEU A 1 167 ? -21.179 -7.002 27.770 1.00 87.88 167 LEU A O 1
ATOM 1284 N N . ARG A 1 168 ? -22.899 -6.905 26.321 1.00 84.81 168 ARG A N 1
ATOM 1285 C CA . ARG A 1 168 ? -23.590 -8.119 26.751 1.00 84.81 168 ARG A CA 1
ATOM 1286 C C . ARG A 1 168 ? -23.695 -9.062 25.558 1.00 84.81 168 ARG A C 1
ATOM 1288 O O . ARG A 1 168 ? -24.446 -8.803 24.630 1.00 84.81 168 ARG A O 1
ATOM 1295 N N . GLY A 1 169 ? -22.925 -10.146 25.590 1.00 86.06 169 GLY A N 1
ATOM 1296 C CA . GLY A 1 169 ? -22.872 -11.126 24.504 1.00 86.06 169 GLY A CA 1
ATOM 1297 C C . GLY A 1 169 ? -21.620 -11.009 23.638 1.00 86.06 169 GLY A C 1
ATOM 1298 O O . GLY A 1 169 ? -20.629 -10.387 24.027 1.00 86.06 169 GLY A O 1
ATOM 1299 N N . GLU A 1 170 ? -21.659 -11.667 22.482 1.00 86.12 170 GLU A N 1
ATOM 1300 C CA . GLU A 1 170 ? -20.542 -11.715 21.541 1.00 86.12 170 GLU A CA 1
ATOM 1301 C C . GLU A 1 170 ? -20.433 -10.393 20.750 1.00 86.12 170 GLU A C 1
ATOM 1303 O O . GLU A 1 170 ? -21.446 -9.919 20.233 1.00 86.12 170 GLU A O 1
ATOM 1308 N N . PRO A 1 171 ? -19.233 -9.789 20.629 1.00 85.44 171 PRO A N 1
ATOM 1309 C CA . PRO A 1 171 ? -19.036 -8.484 19.989 1.00 85.44 171 PRO A CA 1
ATOM 1310 C C . PRO A 1 171 ? -19.651 -8.340 18.598 1.00 85.44 171 PRO A C 1
ATOM 1312 O O . PRO A 1 171 ? -20.345 -7.355 18.350 1.00 85.44 171 PRO A O 1
ATOM 1315 N N . ASP A 1 172 ? -19.432 -9.321 17.723 1.00 83.94 172 ASP A N 1
ATOM 1316 C CA . ASP A 1 172 ? -19.855 -9.244 16.324 1.00 83.94 172 ASP A CA 1
ATOM 1317 C C . ASP A 1 172 ? -21.387 -9.328 16.202 1.00 83.94 172 ASP A C 1
ATOM 1319 O O . ASP A 1 172 ? -22.007 -8.506 15.532 1.00 83.94 172 ASP A O 1
ATOM 1323 N N . THR A 1 173 ? -22.028 -10.232 16.951 1.00 87.12 173 THR A N 1
ATOM 1324 C CA . THR A 1 173 ? -23.496 -10.384 16.929 1.00 87.12 173 THR A CA 1
ATOM 1325 C C . THR A 1 173 ? -24.218 -9.166 17.505 1.00 87.12 173 THR A C 1
ATOM 1327 O O . THR A 1 173 ? -25.248 -8.732 16.980 1.00 87.12 173 THR A O 1
ATOM 1330 N N . VAL A 1 174 ? -23.673 -8.579 18.576 1.00 89.56 174 VAL A N 1
ATOM 1331 C CA . VAL A 1 174 ? -24.208 -7.351 19.174 1.00 89.56 174 VAL A CA 1
ATOM 1332 C C . VAL A 1 174 ? -23.999 -6.166 18.236 1.00 89.56 174 VAL A C 1
ATOM 1334 O O . VAL A 1 174 ? -24.916 -5.360 18.073 1.00 89.56 174 VAL A O 1
ATOM 1337 N N . TYR A 1 175 ? -22.828 -6.066 17.602 1.00 89.06 175 TYR A N 1
ATOM 1338 C CA . TYR A 1 175 ? -22.546 -5.037 16.606 1.00 89.06 175 TYR A CA 1
ATOM 1339 C C . TYR A 1 175 ? -23.554 -5.086 15.458 1.00 89.06 175 TYR A C 1
ATOM 1341 O O . TYR A 1 175 ? -24.180 -4.065 15.174 1.00 89.06 175 TYR A O 1
ATOM 1349 N N . ASP A 1 176 ? -23.767 -6.258 14.857 1.00 87.50 176 ASP A N 1
ATOM 1350 C CA . ASP A 1 176 ? -24.686 -6.421 13.730 1.00 87.50 176 ASP A CA 1
ATOM 1351 C C . ASP A 1 176 ? -26.112 -6.018 14.113 1.00 87.50 176 ASP A C 1
ATOM 1353 O O . ASP A 1 176 ? -26.738 -5.207 13.430 1.00 87.50 176 ASP A O 1
ATOM 1357 N N . ARG A 1 177 ? -26.599 -6.480 15.272 1.00 90.19 177 ARG A N 1
ATOM 1358 C CA . ARG A 1 177 ? -27.942 -6.143 15.766 1.00 90.19 177 ARG A CA 1
ATOM 1359 C C . ARG A 1 177 ? -28.125 -4.642 16.008 1.00 90.19 177 ARG A C 1
ATOM 1361 O O . ARG A 1 177 ? -29.165 -4.076 15.654 1.00 90.19 177 ARG A O 1
ATOM 1368 N N . LEU A 1 178 ? -27.135 -3.992 16.621 1.00 90.56 178 LEU A N 1
ATOM 1369 C CA . LEU A 1 178 ? -27.172 -2.553 16.889 1.00 90.56 178 LEU A CA 1
ATOM 1370 C C . LEU A 1 178 ? -27.036 -1.741 15.597 1.00 90.56 178 LEU A C 1
ATOM 1372 O O . LEU A 1 178 ? -27.704 -0.720 15.451 1.00 90.56 178 LEU A O 1
ATOM 1376 N N . ASN A 1 179 ? -26.225 -2.203 14.645 1.00 89.56 179 ASN A N 1
ATOM 1377 C CA . ASN A 1 179 ? -26.063 -1.571 13.341 1.00 89.56 179 ASN A CA 1
ATOM 1378 C C . ASN A 1 179 ? -27.363 -1.641 12.522 1.00 89.56 179 ASN A C 1
ATOM 1380 O O . ASN A 1 179 ? -27.782 -0.623 11.975 1.00 89.56 179 ASN A O 1
ATOM 1384 N N . THR A 1 180 ? -28.054 -2.788 12.503 1.00 89.75 180 THR A N 1
ATOM 1385 C CA . THR A 1 180 ? -29.388 -2.912 11.889 1.00 89.75 180 THR A CA 1
ATOM 1386 C C . THR A 1 180 ? -30.395 -1.974 12.556 1.00 89.75 180 THR A C 1
ATOM 1388 O O . THR A 1 180 ? -31.055 -1.201 11.868 1.00 89.75 180 THR A O 1
ATOM 1391 N N . SER A 1 181 ? -30.443 -1.948 13.892 1.00 90.19 181 SER A N 1
ATOM 1392 C CA . SER A 1 181 ? -31.353 -1.061 14.638 1.00 90.19 181 SER A CA 1
ATOM 1393 C C . SER A 1 181 ? -31.082 0.426 14.365 1.00 90.19 181 SER A C 1
ATOM 1395 O O . SER A 1 181 ? -32.010 1.229 14.264 1.00 90.19 181 SER A O 1
ATOM 1397 N N . LEU A 1 182 ? -29.807 0.809 14.228 1.00 90.38 182 LEU A N 1
ATOM 1398 C CA . LEU A 1 182 ? -29.415 2.170 13.865 1.00 90.38 182 LEU A CA 1
ATOM 1399 C C . LEU A 1 182 ? -29.887 2.517 12.447 1.00 90.38 182 LEU A C 1
ATOM 1401 O O . LEU A 1 182 ? -30.423 3.603 12.229 1.00 90.38 182 LEU A O 1
ATOM 1405 N N . GLN A 1 183 ? -29.709 1.594 11.498 1.00 88.88 183 GLN A N 1
ATOM 1406 C CA . GLN A 1 183 ? -30.135 1.775 10.110 1.00 88.88 183 GLN A CA 1
ATOM 1407 C C . GLN A 1 183 ? -31.657 1.875 9.972 1.00 88.88 183 GLN A C 1
ATOM 1409 O O . GLN A 1 183 ? -32.132 2.692 9.191 1.00 88.88 183 GLN A O 1
ATOM 1414 N N . GLU A 1 184 ? -32.426 1.115 10.747 1.00 90.44 184 GLU A N 1
ATOM 1415 C CA . GLU A 1 184 ? -33.892 1.201 10.747 1.00 90.44 184 GLU A CA 1
ATOM 1416 C C . GLU A 1 184 ? -34.401 2.545 11.284 1.00 90.44 184 GLU A C 1
ATOM 1418 O O . GLU A 1 184 ? -35.356 3.101 10.744 1.00 90.44 184 GLU A O 1
ATOM 1423 N N . ARG A 1 185 ? -33.762 3.095 12.327 1.00 89.94 185 ARG A N 1
ATOM 1424 C CA . ARG A 1 185 ? -34.213 4.342 12.973 1.00 89.94 185 ARG A CA 1
ATOM 1425 C C . ARG A 1 185 ? -33.730 5.613 12.287 1.00 89.94 185 ARG A C 1
ATOM 1427 O O . ARG A 1 185 ? -34.462 6.594 12.240 1.00 89.94 185 ARG A O 1
ATOM 1434 N N . LEU A 1 186 ? -32.484 5.624 11.817 1.00 87.38 186 LEU A N 1
ATOM 1435 C CA . LEU A 1 186 ? -31.796 6.832 11.340 1.00 87.38 186 LEU A CA 1
ATOM 1436 C C . LEU A 1 186 ? -31.235 6.680 9.918 1.00 87.38 186 LEU A C 1
ATOM 1438 O O . LEU A 1 186 ? -30.550 7.573 9.406 1.00 87.38 186 LEU A O 1
ATOM 1442 N N . GLY A 1 187 ? -31.525 5.558 9.254 1.00 85.56 187 GLY A N 1
ATOM 1443 C CA . GLY A 1 187 ? -31.121 5.299 7.880 1.00 85.56 187 GLY A CA 1
ATOM 1444 C C . GLY A 1 187 ? -29.603 5.264 7.700 1.00 85.56 187 GLY A C 1
ATOM 1445 O O . GLY A 1 187 ? -28.844 4.706 8.494 1.00 85.56 187 GLY A O 1
ATOM 1446 N N . ALA A 1 188 ? -29.145 5.886 6.617 1.00 82.81 188 ALA A N 1
ATOM 1447 C CA . ALA A 1 188 ? -27.729 6.020 6.287 1.00 82.81 188 ALA A CA 1
ATOM 1448 C C . ALA A 1 188 ? -27.119 7.351 6.765 1.00 82.81 188 ALA A C 1
ATOM 1450 O O . ALA A 1 188 ? -26.122 7.785 6.202 1.00 82.81 188 ALA A O 1
ATOM 1451 N N . ARG A 1 189 ? -27.722 8.029 7.755 1.00 84.50 189 ARG A N 1
ATOM 1452 C CA . ARG A 1 189 ? -27.194 9.302 8.283 1.00 84.50 189 ARG A CA 1
ATOM 1453 C C . ARG A 1 189 ? -26.027 9.101 9.246 1.00 84.50 189 ARG A C 1
ATOM 1455 O O . ARG A 1 189 ? -25.152 9.960 9.319 1.00 84.50 189 ARG A O 1
ATOM 1462 N N . TYR A 1 190 ? -26.021 7.979 9.962 1.00 87.94 190 TYR A N 1
ATOM 1463 C CA . TYR A 1 190 ? -25.025 7.653 10.977 1.00 87.94 190 TYR A CA 1
ATOM 1464 C C . TYR A 1 190 ? -24.441 6.258 10.764 1.00 87.94 190 TYR A C 1
ATOM 1466 O O . TYR A 1 190 ? -25.093 5.348 10.232 1.00 87.94 190 TYR A O 1
ATOM 1474 N N . ARG A 1 191 ? -23.201 6.081 11.224 1.00 87.19 191 ARG A N 1
ATOM 1475 C CA . ARG A 1 191 ? -22.517 4.791 11.288 1.00 87.19 191 ARG A CA 1
ATOM 1476 C C . ARG A 1 191 ? -22.010 4.482 12.674 1.00 87.19 191 ARG A C 1
ATOM 1478 O O . ARG A 1 191 ? -21.528 5.359 13.384 1.00 87.19 191 ARG A O 1
ATOM 1485 N N . LEU A 1 192 ? -22.137 3.204 13.012 1.00 89.06 192 LEU A N 1
ATOM 1486 C CA . LEU A 1 192 ? -21.725 2.618 14.270 1.00 89.06 192 LEU A CA 1
ATOM 1487 C C . LEU A 1 192 ? -20.377 1.924 14.081 1.00 89.06 192 LEU A C 1
ATOM 1489 O O . LEU A 1 192 ? -20.207 1.114 13.168 1.00 89.06 192 LEU A O 1
ATOM 1493 N N . PHE A 1 193 ? -19.442 2.201 14.979 1.00 88.56 193 PHE A N 1
ATOM 1494 C CA . PHE A 1 193 ? -18.141 1.550 15.046 1.00 88.56 193 PHE A CA 1
ATOM 1495 C C . PHE A 1 193 ? -17.952 0.957 16.436 1.00 88.56 193 PHE A C 1
ATOM 1497 O O . PHE A 1 193 ? -18.186 1.636 17.435 1.00 88.56 193 PHE A O 1
ATOM 1504 N N . LEU A 1 194 ? -17.507 -0.293 16.502 1.00 88.38 194 LEU A N 1
ATOM 1505 C CA . LEU A 1 194 ? -17.102 -0.935 17.747 1.00 88.38 194 LEU A CA 1
ATOM 1506 C C . LEU A 1 194 ? -15.579 -0.889 17.849 1.00 88.38 194 LEU A C 1
ATOM 1508 O O . LEU A 1 194 ? -14.873 -1.393 16.976 1.00 88.38 194 LEU A O 1
ATOM 1512 N N . VAL A 1 195 ? -15.070 -0.251 18.899 1.00 85.00 195 VAL A N 1
ATOM 1513 C CA . VAL A 1 195 ? -13.631 -0.063 19.115 1.00 85.00 195 VAL A CA 1
ATOM 1514 C C . VAL A 1 195 ? -13.295 -0.399 20.561 1.00 85.00 195 VAL A C 1
ATOM 1516 O O . VAL A 1 195 ? -14.108 -0.206 21.457 1.00 85.00 195 VAL A O 1
ATOM 1519 N N . GLU A 1 196 ? -12.092 -0.897 20.818 1.00 83.25 196 GLU A N 1
ATOM 1520 C CA . GLU A 1 196 ? -11.590 -1.057 22.182 1.00 83.25 196 GLU A CA 1
ATOM 1521 C C . GLU A 1 196 ? -10.951 0.248 22.670 1.00 83.25 196 GLU A C 1
ATOM 1523 O O . GLU A 1 196 ? -10.161 0.878 21.962 1.00 83.25 196 GLU A O 1
ATOM 1528 N N . ASN A 1 197 ? -11.282 0.668 23.890 1.00 80.12 197 ASN A N 1
ATOM 1529 C CA . ASN A 1 197 ? -10.634 1.813 24.522 1.00 80.12 197 ASN A CA 1
ATOM 1530 C C . ASN A 1 197 ? -9.218 1.456 25.037 1.00 80.12 197 ASN A C 1
ATOM 1532 O O . ASN A 1 197 ? -8.796 0.302 25.003 1.00 80.12 197 ASN A O 1
ATOM 1536 N N . ALA A 1 198 ? -8.487 2.438 25.580 1.00 74.00 198 ALA A N 1
ATOM 1537 C CA . ALA A 1 198 ? -7.137 2.231 26.129 1.00 74.00 198 ALA A CA 1
ATOM 1538 C C . ALA A 1 198 ? -7.068 1.210 27.292 1.00 74.00 198 ALA A C 1
ATOM 1540 O O . ALA A 1 198 ? -5.996 0.692 27.593 1.00 74.00 198 ALA A O 1
ATOM 1541 N N . GLU A 1 199 ? -8.200 0.904 27.931 1.00 75.62 199 GLU A N 1
ATOM 1542 C CA . GLU A 1 199 ? -8.327 -0.096 29.001 1.00 75.62 199 GLU A CA 1
ATOM 1543 C C . GLU A 1 199 ? -8.718 -1.494 28.476 1.00 75.62 199 GLU A C 1
ATOM 1545 O O . GLU A 1 199 ? -8.892 -2.421 29.275 1.00 75.62 199 GLU A O 1
ATOM 1550 N N . GLY A 1 200 ? -8.883 -1.651 27.155 1.00 74.94 200 GLY A N 1
ATOM 1551 C CA . GLY A 1 200 ? -9.329 -2.885 26.503 1.00 74.94 200 GLY A CA 1
ATOM 1552 C C . GLY A 1 200 ? -10.826 -3.173 26.656 1.00 74.94 200 GLY A C 1
ATOM 1553 O O . GLY A 1 200 ? -11.239 -4.324 26.549 1.00 74.94 200 GLY A O 1
ATOM 1554 N N . LYS A 1 201 ? -11.650 -2.163 26.965 1.00 83.75 201 LYS A N 1
ATOM 1555 C CA . LYS A 1 201 ? -13.113 -2.299 27.049 1.00 83.75 201 LYS A CA 1
ATOM 1556 C C . LYS A 1 201 ? -13.771 -1.897 25.722 1.00 83.75 201 LYS A C 1
ATOM 1558 O O . LYS A 1 201 ? -13.367 -0.881 25.150 1.00 83.75 201 LYS A O 1
ATOM 1563 N N . PRO A 1 202 ? -14.802 -2.627 25.260 1.00 85.12 202 PRO A N 1
ATOM 1564 C CA . PRO A 1 202 ? -15.543 -2.280 24.052 1.00 85.12 202 PRO A CA 1
ATOM 1565 C C . PRO A 1 202 ? -16.328 -0.977 24.246 1.00 85.12 202 PRO A C 1
ATOM 1567 O O . PRO A 1 202 ? -17.069 -0.819 25.217 1.00 85.12 202 PRO A O 1
ATOM 1570 N N . VAL A 1 203 ? -16.173 -0.050 23.307 1.00 89.19 203 VAL A N 1
ATOM 1571 C CA . VAL A 1 203 ? -16.906 1.215 23.230 1.00 89.19 203 VAL A CA 1
ATOM 1572 C C . VAL A 1 203 ? -17.513 1.370 21.843 1.00 89.19 203 VAL A C 1
ATOM 1574 O O . VAL A 1 203 ? -16.901 1.007 20.836 1.00 89.19 203 VAL A O 1
ATOM 1577 N N . PHE A 1 204 ? -18.718 1.928 21.790 1.00 89.62 204 PHE A N 1
ATOM 1578 C CA . PHE A 1 204 ? -19.379 2.239 20.530 1.00 89.62 204 PHE A CA 1
ATOM 1579 C C . PHE A 1 204 ? -19.138 3.696 20.164 1.00 89.62 204 PHE A C 1
ATOM 1581 O O . PHE A 1 204 ? -19.292 4.586 20.995 1.00 89.62 204 PHE A O 1
ATOM 1588 N N . ILE A 1 205 ? -18.769 3.951 18.918 1.00 88.25 205 ILE A N 1
ATOM 1589 C CA . ILE A 1 205 ? -18.586 5.293 18.373 1.00 88.25 205 ILE A CA 1
ATOM 1590 C C . ILE A 1 205 ? -19.603 5.468 17.257 1.00 88.25 205 ILE A C 1
ATOM 1592 O O . ILE A 1 205 ? -19.670 4.642 16.349 1.00 88.25 205 ILE A O 1
ATOM 1596 N N . VAL A 1 206 ? -20.396 6.532 17.328 1.00 87.94 206 VAL A N 1
ATOM 1597 C CA . VAL A 1 206 ? -21.357 6.894 16.288 1.00 87.94 206 VAL A CA 1
ATOM 1598 C C . VAL A 1 206 ? -20.881 8.161 15.607 1.00 87.94 206 VAL A C 1
ATOM 1600 O O . VAL A 1 206 ? -20.697 9.176 16.273 1.00 87.94 206 VAL A O 1
ATOM 1603 N N . LEU A 1 207 ? -20.679 8.100 14.293 1.00 87.56 207 LEU A N 1
ATOM 1604 C CA . LEU A 1 207 ? -20.247 9.230 13.470 1.00 87.56 207 LEU A CA 1
ATOM 1605 C C . LEU A 1 207 ? -21.240 9.451 12.324 1.00 87.56 207 LEU A C 1
ATOM 1607 O O . LEU A 1 207 ? -21.859 8.485 11.866 1.00 87.56 207 LEU A O 1
ATOM 1611 N N . PRO A 1 208 ? -21.406 10.690 11.840 1.00 85.50 208 PRO A N 1
ATOM 1612 C CA . PRO A 1 208 ? -22.231 10.948 10.672 1.00 85.50 208 PRO A CA 1
ATOM 1613 C C . PRO A 1 208 ? -21.575 10.385 9.404 1.00 85.50 208 PRO A C 1
ATOM 1615 O O . PRO A 1 208 ? -20.358 10.443 9.224 1.00 85.50 208 PRO A O 1
ATOM 1618 N N . SER A 1 209 ? -22.397 9.873 8.489 1.00 83.25 209 SER A N 1
ATOM 1619 C CA . SER A 1 209 ? -21.951 9.310 7.205 1.00 83.25 209 SER A CA 1
ATOM 1620 C C . SER A 1 209 ? -21.444 10.368 6.214 1.00 83.25 209 SER A C 1
ATOM 1622 O O . SER A 1 209 ? -20.907 10.027 5.164 1.00 83.25 209 SER A O 1
ATOM 1624 N N . SER A 1 210 ? -21.564 11.661 6.540 1.00 77.06 210 SER A N 1
ATOM 1625 C CA . SER A 1 210 ? -20.931 12.770 5.805 1.00 77.06 210 SER A CA 1
ATOM 1626 C C . SER A 1 210 ? -19.404 12.650 5.736 1.00 77.06 210 SER A C 1
ATOM 1628 O O . 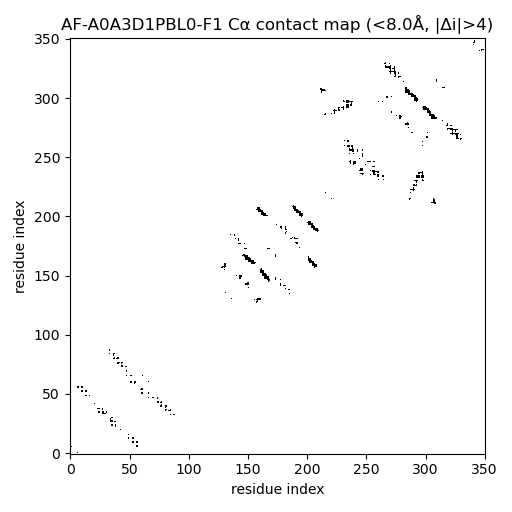SER A 1 210 ? -18.797 13.153 4.785 1.00 77.06 210 SER A O 1
ATOM 1630 N N . ASN A 1 211 ? -18.809 11.961 6.714 1.00 72.62 211 ASN A N 1
ATOM 1631 C CA . ASN A 1 211 ? -17.372 11.720 6.822 1.00 72.62 211 ASN A CA 1
ATOM 1632 C C . ASN A 1 211 ? -16.906 10.460 6.075 1.00 72.62 211 ASN A C 1
ATOM 1634 O O . ASN A 1 211 ? -15.718 10.133 6.109 1.00 72.62 211 ASN A O 1
ATOM 1638 N N . ASP A 1 212 ? -17.807 9.762 5.374 1.00 82.12 212 ASP A N 1
ATOM 1639 C CA . ASP A 1 212 ? -17.442 8.582 4.598 1.00 82.12 212 ASP A CA 1
ATOM 1640 C C . ASP A 1 212 ? -16.494 8.949 3.438 1.00 82.12 212 ASP A C 1
ATOM 1642 O O . ASP A 1 212 ? -16.617 10.018 2.820 1.00 82.12 212 ASP A O 1
ATOM 1646 N N . PRO A 1 213 ? -15.552 8.053 3.078 1.00 82.38 213 PRO A N 1
ATOM 1647 C CA . PRO A 1 213 ? -14.682 8.264 1.934 1.00 82.38 213 PRO A CA 1
ATOM 1648 C C . PRO A 1 213 ? -15.493 8.510 0.659 1.00 82.38 213 PRO A C 1
ATOM 1650 O O . PRO A 1 213 ? -16.223 7.644 0.177 1.00 82.38 213 PRO A O 1
ATOM 1653 N N . ARG A 1 214 ? -15.349 9.712 0.095 1.00 84.12 214 ARG A N 1
ATOM 1654 C CA . ARG A 1 214 ? -16.066 10.092 -1.125 1.00 84.12 214 ARG A CA 1
ATOM 1655 C C . ARG A 1 214 ? -15.494 9.372 -2.350 1.00 84.12 214 ARG A C 1
ATOM 1657 O O . ARG A 1 214 ? -14.258 9.291 -2.463 1.00 84.12 214 ARG A O 1
ATOM 1664 N N . PRO A 1 215 ? -16.364 8.922 -3.275 1.00 87.19 215 PRO A N 1
ATOM 1665 C CA . PRO A 1 215 ? -15.932 8.344 -4.537 1.00 87.19 215 PRO A CA 1
ATOM 1666 C C . PRO A 1 215 ? -15.205 9.384 -5.391 1.00 87.19 215 PRO A C 1
ATOM 1668 O O . PRO A 1 215 ? -15.419 10.592 -5.248 1.00 87.19 215 PRO A O 1
ATOM 1671 N N . SER A 1 216 ? -14.344 8.912 -6.287 1.00 89.12 216 SER A N 1
ATOM 1672 C CA . SER A 1 216 ? -13.584 9.766 -7.197 1.00 89.12 216 SER A CA 1
ATOM 1673 C C . SER A 1 216 ? -14.508 10.566 -8.110 1.00 89.12 216 SER A C 1
ATOM 1675 O O . SER A 1 216 ? -15.439 10.033 -8.728 1.00 89.12 216 SER A O 1
ATOM 1677 N N . SER A 1 217 ? -14.225 11.866 -8.216 1.00 93.25 217 SER A N 1
ATOM 1678 C CA . SER A 1 217 ? -14.914 12.747 -9.159 1.00 93.25 217 SER A CA 1
ATOM 1679 C C . SER A 1 217 ? -14.581 12.360 -10.601 1.00 93.25 217 SER A C 1
ATOM 1681 O O . SER A 1 217 ? -13.558 11.733 -10.879 1.00 93.25 217 SER A O 1
ATOM 1683 N N . LEU A 1 218 ? -15.408 12.789 -11.557 1.00 94.50 218 LEU A N 1
ATOM 1684 C CA . LEU A 1 218 ? -15.124 12.562 -12.976 1.00 94.50 218 LEU A CA 1
ATOM 1685 C C . LEU A 1 218 ? -13.769 13.160 -13.397 1.00 94.50 218 LEU A C 1
ATOM 1687 O O . LEU A 1 218 ? -13.004 12.502 -14.096 1.00 94.50 218 LEU A O 1
ATOM 1691 N N . SER A 1 219 ? -13.435 14.360 -12.911 1.00 94.94 219 SER A N 1
ATOM 1692 C CA . SER A 1 219 ? -12.140 15.003 -13.170 1.00 94.94 219 SER A CA 1
ATOM 1693 C C . SER A 1 219 ? -10.959 14.184 -12.645 1.00 94.94 219 SER A C 1
ATOM 1695 O O . SER A 1 219 ? -9.953 14.059 -13.335 1.00 94.94 219 SER A O 1
ATOM 1697 N N . GLN A 1 220 ? -11.091 13.564 -11.470 1.00 94.44 220 GLN A N 1
ATOM 1698 C CA . GLN A 1 220 ? -10.074 12.670 -10.917 1.00 94.44 220 GLN A CA 1
ATOM 1699 C C . GLN A 1 220 ? -9.912 11.399 -11.754 1.00 94.44 220 GLN A C 1
ATOM 1701 O O . GLN A 1 220 ? -8.790 10.957 -11.971 1.00 94.44 220 GLN A O 1
ATOM 1706 N N . LYS A 1 221 ? -11.008 10.834 -12.272 1.00 95.25 221 LYS A N 1
ATOM 1707 C CA . LYS A 1 221 ? -10.950 9.662 -13.162 1.00 95.25 221 LYS A CA 1
ATOM 1708 C C . LYS A 1 221 ? -10.258 9.989 -14.486 1.00 95.25 221 LYS A C 1
ATOM 1710 O O . LYS A 1 221 ? -9.429 9.210 -14.945 1.00 95.25 221 LYS A O 1
ATOM 1715 N N . ILE A 1 222 ? -10.557 11.154 -15.066 1.00 96.81 222 ILE A N 1
ATOM 1716 C CA . ILE A 1 222 ? -9.872 11.651 -16.268 1.00 96.81 222 ILE A CA 1
ATOM 1717 C C . ILE A 1 222 ? -8.385 11.864 -15.970 1.00 96.81 222 ILE A C 1
ATOM 1719 O O . ILE A 1 222 ? -7.537 11.413 -16.733 1.00 96.81 222 ILE A O 1
ATOM 1723 N N . PHE A 1 223 ? -8.056 12.485 -14.837 1.00 97.19 223 PHE A N 1
ATOM 1724 C CA . PHE A 1 223 ? -6.670 12.691 -14.428 1.00 97.19 223 PHE A CA 1
ATOM 1725 C C . PHE A 1 223 ? -5.913 11.367 -14.242 1.00 97.19 223 PHE A C 1
ATOM 1727 O O . PHE A 1 223 ? -4.800 11.229 -14.739 1.00 97.19 223 PHE A O 1
ATOM 1734 N N . ALA A 1 224 ? -6.532 10.361 -13.620 1.00 96.62 224 ALA A N 1
ATOM 1735 C CA . ALA A 1 224 ? -5.959 9.020 -13.505 1.00 96.62 224 ALA A CA 1
ATOM 1736 C C . ALA A 1 224 ? -5.683 8.385 -14.881 1.00 96.62 224 ALA A C 1
ATOM 1738 O O . ALA A 1 224 ? -4.632 7.779 -15.079 1.00 96.62 224 ALA A O 1
ATOM 1739 N N . ALA A 1 225 ? -6.584 8.568 -15.854 1.00 96.94 225 ALA A N 1
ATOM 1740 C CA . ALA A 1 225 ? -6.371 8.095 -17.220 1.00 96.94 225 ALA A CA 1
ATOM 1741 C C . ALA A 1 225 ? -5.193 8.810 -17.905 1.00 96.94 225 ALA A C 1
ATOM 1743 O O . ALA A 1 225 ? -4.359 8.153 -18.525 1.00 96.94 225 ALA A O 1
ATOM 1744 N N . VAL A 1 226 ? -5.073 10.133 -17.744 1.00 97.88 226 VAL A N 1
ATOM 1745 C CA . VAL A 1 226 ? -3.928 10.909 -18.254 1.00 97.88 226 VAL A CA 1
ATOM 1746 C C . VAL A 1 226 ? -2.615 10.420 -17.639 1.00 97.88 226 VAL A C 1
ATOM 1748 O O . VAL A 1 226 ? -1.643 10.212 -18.361 1.00 97.88 226 VAL A O 1
ATOM 1751 N N . LEU A 1 227 ? -2.587 10.170 -16.328 1.00 97.88 227 LEU A N 1
ATOM 1752 C CA . LEU A 1 227 ? -1.409 9.628 -15.646 1.00 97.88 227 LEU A CA 1
ATOM 1753 C C . LEU A 1 227 ? -1.036 8.222 -16.126 1.00 97.88 227 LEU A C 1
ATOM 1755 O O . LEU A 1 227 ? 0.148 7.909 -16.252 1.00 97.88 227 LEU A O 1
ATOM 1759 N N . PHE A 1 228 ? -2.026 7.380 -16.425 1.00 97.62 228 PHE A N 1
ATOM 1760 C CA . PHE A 1 228 ? -1.781 6.060 -16.998 1.00 97.62 228 PHE A CA 1
ATOM 1761 C C . PHE A 1 228 ? -1.166 6.156 -18.399 1.00 97.62 228 PHE A C 1
ATOM 1763 O O . PHE A 1 228 ? -0.171 5.491 -18.674 1.00 97.62 228 PHE A O 1
ATOM 1770 N N . VAL A 1 229 ? -1.681 7.043 -19.257 1.00 97.69 229 VAL A N 1
ATOM 1771 C CA . VAL A 1 229 ? -1.076 7.315 -20.574 1.00 97.69 229 VAL A CA 1
ATOM 1772 C C . VAL A 1 229 ? 0.349 7.851 -20.422 1.00 97.69 229 VAL A C 1
ATOM 1774 O O . VAL A 1 229 ? 1.258 7.373 -21.098 1.00 97.69 229 VAL A O 1
ATOM 1777 N N . GLY A 1 230 ? 0.571 8.779 -19.487 1.00 97.56 230 GLY A N 1
ATOM 1778 C CA . GLY A 1 230 ? 1.909 9.274 -19.157 1.00 97.56 230 GLY A CA 1
ATOM 1779 C C . GLY A 1 230 ? 2.852 8.153 -18.718 1.00 97.56 230 GLY A C 1
ATOM 1780 O O . GLY A 1 230 ? 3.999 8.123 -19.141 1.00 97.56 230 GLY A O 1
ATOM 1781 N N . THR A 1 231 ? 2.348 7.189 -17.949 1.00 97.81 231 THR A N 1
ATOM 1782 C CA . THR A 1 231 ? 3.110 6.018 -17.487 1.00 97.81 231 THR A CA 1
ATOM 1783 C C . THR A 1 231 ? 3.495 5.087 -18.628 1.00 97.81 231 THR A C 1
ATOM 1785 O O . THR A 1 231 ? 4.599 4.548 -18.630 1.00 97.81 231 THR A O 1
ATOM 1788 N N . ILE A 1 232 ? 2.627 4.917 -19.627 1.00 97.06 232 ILE A N 1
ATOM 1789 C CA . ILE A 1 232 ? 2.968 4.173 -20.845 1.00 97.06 232 ILE A CA 1
ATOM 1790 C C . ILE A 1 232 ? 4.093 4.892 -21.597 1.00 97.06 232 ILE A C 1
ATOM 1792 O O . ILE A 1 232 ? 5.075 4.254 -21.968 1.00 97.06 232 ILE A O 1
ATOM 1796 N N . ALA A 1 233 ? 3.984 6.212 -21.774 1.00 96.44 233 ALA A N 1
ATOM 1797 C CA . ALA A 1 233 ? 4.993 7.006 -22.472 1.00 96.44 233 ALA A CA 1
ATOM 1798 C C . ALA A 1 233 ? 6.357 6.967 -21.764 1.00 96.44 233 ALA A C 1
ATOM 1800 O O . ALA A 1 233 ? 7.371 6.709 -22.404 1.00 96.44 233 ALA A O 1
ATOM 1801 N N . THR A 1 234 ? 6.392 7.147 -20.441 1.00 96.81 234 THR A N 1
ATOM 1802 C CA . THR A 1 234 ? 7.645 7.062 -19.681 1.00 96.81 234 THR A CA 1
ATOM 1803 C C . THR A 1 234 ? 8.205 5.645 -19.625 1.00 96.81 234 THR A C 1
ATOM 1805 O O . THR A 1 234 ? 9.418 5.484 -19.651 1.00 96.81 234 THR A O 1
ATOM 1808 N N . SER A 1 235 ? 7.360 4.608 -19.600 1.00 96.88 235 SER A N 1
ATOM 1809 C CA . SER A 1 235 ? 7.826 3.212 -19.663 1.00 96.88 235 SER A CA 1
ATOM 1810 C C . SER A 1 235 ? 8.447 2.873 -21.019 1.00 96.88 235 SER A C 1
ATOM 1812 O O . SER A 1 235 ? 9.443 2.154 -21.063 1.00 96.88 235 SER A O 1
ATOM 1814 N N . LEU A 1 236 ? 7.889 3.400 -22.115 1.00 96.12 236 LEU A N 1
ATOM 1815 C CA . LEU A 1 236 ? 8.494 3.306 -23.447 1.00 96.12 236 LEU A CA 1
ATOM 1816 C C . LEU A 1 236 ? 9.832 4.039 -23.491 1.00 96.12 236 LEU A C 1
ATOM 1818 O O . LEU A 1 236 ? 10.815 3.456 -23.933 1.00 96.12 236 LEU A O 1
ATOM 1822 N N . GLU A 1 237 ? 9.893 5.263 -22.972 1.00 95.69 237 GLU A N 1
ATOM 1823 C CA . GLU A 1 237 ? 11.139 6.028 -22.930 1.00 95.69 237 GLU A CA 1
ATOM 1824 C C . GLU A 1 237 ? 12.227 5.304 -22.135 1.00 95.69 237 GLU A C 1
ATOM 1826 O O . GLU A 1 237 ? 13.327 5.097 -22.634 1.00 95.69 237 GLU A O 1
ATOM 1831 N N . THR A 1 238 ? 11.914 4.817 -20.933 1.00 94.88 238 THR A N 1
ATOM 1832 C CA . THR A 1 238 ? 12.852 4.002 -20.152 1.00 94.88 238 THR A CA 1
ATOM 1833 C C . THR A 1 238 ? 13.283 2.744 -20.912 1.00 94.88 238 THR A C 1
ATOM 1835 O O . THR A 1 238 ? 14.451 2.364 -20.842 1.00 94.88 238 THR A O 1
ATOM 1838 N N . GLY A 1 239 ? 12.381 2.115 -21.672 1.00 93.88 239 GLY A N 1
ATOM 1839 C CA . GLY A 1 239 ? 12.719 0.998 -22.554 1.00 93.88 239 GLY A CA 1
ATOM 1840 C C . GLY A 1 239 ? 13.744 1.368 -23.630 1.00 93.88 239 GLY A C 1
ATOM 1841 O O . GLY A 1 239 ? 14.702 0.623 -23.826 1.00 93.88 239 GLY A O 1
ATOM 1842 N N . GLY A 1 240 ? 13.586 2.524 -24.281 1.00 93.75 240 GLY A N 1
ATOM 1843 C CA . GLY A 1 240 ? 14.555 3.025 -25.259 1.00 93.75 240 GLY A CA 1
ATOM 1844 C C . GLY A 1 240 ? 15.892 3.388 -24.617 1.00 93.75 240 GLY A C 1
ATOM 1845 O O . GLY A 1 240 ? 16.945 2.975 -25.107 1.00 93.75 240 GLY A O 1
ATOM 1846 N N . LEU A 1 241 ? 15.866 4.081 -23.473 1.00 93.38 241 LEU A N 1
ATOM 1847 C CA . LEU A 1 241 ? 17.078 4.506 -22.766 1.00 93.38 241 LEU A CA 1
ATOM 1848 C C . LEU A 1 241 ? 17.929 3.308 -22.334 1.00 93.38 241 LEU A C 1
ATOM 1850 O O . LEU A 1 241 ? 19.152 3.343 -22.462 1.00 93.38 241 LEU A O 1
ATOM 1854 N N . LEU A 1 242 ? 17.294 2.219 -21.886 1.00 91.88 242 LEU A N 1
ATOM 1855 C CA . LEU A 1 242 ? 17.977 0.961 -21.560 1.00 91.88 242 LEU A CA 1
ATOM 1856 C C . LEU A 1 242 ? 18.605 0.276 -22.783 1.00 91.88 242 LEU A C 1
ATOM 1858 O O . LEU A 1 242 ? 19.519 -0.528 -22.625 1.00 91.88 242 LEU A O 1
ATOM 1862 N N . GLN A 1 243 ? 18.151 0.614 -23.988 1.00 90.12 243 GLN A N 1
ATOM 1863 C CA . GLN A 1 243 ? 18.713 0.169 -25.265 1.00 90.12 243 GLN A CA 1
ATOM 1864 C C . GLN A 1 243 ? 19.621 1.226 -25.918 1.00 90.12 243 GLN A C 1
ATOM 1866 O O . GLN A 1 243 ? 20.068 1.053 -27.052 1.00 90.12 243 GLN A O 1
ATOM 1871 N N . GLY A 1 244 ? 19.918 2.319 -25.209 1.00 91.88 244 GLY A N 1
ATOM 1872 C CA . GLY A 1 244 ? 20.855 3.349 -25.649 1.00 91.88 244 GLY A CA 1
ATOM 1873 C C . GLY A 1 244 ? 20.283 4.377 -26.628 1.00 91.88 244 GLY A C 1
ATOM 1874 O O . GLY A 1 244 ? 21.057 4.995 -27.359 1.00 91.88 244 GLY A O 1
ATOM 1875 N N . PHE A 1 245 ? 18.963 4.580 -26.673 1.00 93.19 245 PHE A N 1
ATOM 1876 C CA . PHE A 1 245 ? 18.349 5.641 -27.478 1.00 93.19 245 PHE A CA 1
ATOM 1877 C C . PHE A 1 245 ? 17.191 6.339 -26.760 1.00 93.19 245 PHE A C 1
ATOM 1879 O O . PHE A 1 245 ? 16.623 5.811 -25.818 1.00 93.19 245 PHE A O 1
ATOM 1886 N N . ASP A 1 246 ? 16.834 7.534 -27.215 1.00 93.19 246 ASP A N 1
ATOM 1887 C CA . ASP A 1 246 ? 15.688 8.292 -26.702 1.00 93.19 246 ASP A CA 1
ATOM 1888 C C . ASP A 1 246 ? 14.512 8.115 -27.681 1.00 93.19 246 ASP A C 1
ATOM 1890 O O . ASP A 1 246 ? 14.650 8.346 -28.890 1.00 93.19 246 ASP A O 1
ATOM 1894 N N . VAL A 1 247 ? 13.364 7.651 -27.180 1.00 93.44 247 VAL A N 1
ATOM 1895 C CA . VAL A 1 247 ? 12.188 7.325 -28.005 1.00 93.44 247 VAL A CA 1
ATOM 1896 C C . VAL A 1 247 ? 11.517 8.597 -28.515 1.00 93.44 247 VAL A C 1
ATOM 1898 O O . VAL A 1 247 ? 10.971 8.598 -29.620 1.00 93.44 247 VAL A O 1
ATOM 1901 N N . PHE A 1 248 ? 11.572 9.694 -27.759 1.00 90.62 248 PHE A N 1
ATOM 1902 C CA . PHE A 1 248 ? 11.021 10.980 -28.183 1.00 90.62 248 PHE A CA 1
ATOM 1903 C C . PHE A 1 248 ? 11.828 11.616 -29.320 1.00 90.62 248 PHE A C 1
ATOM 1905 O O . PHE A 1 248 ? 11.248 12.284 -30.178 1.00 90.62 248 PHE A O 1
ATOM 1912 N N . THR A 1 249 ? 13.142 11.386 -29.368 1.00 93.19 249 THR A N 1
ATOM 1913 C CA . THR A 1 249 ? 14.001 11.846 -30.474 1.00 93.19 249 THR A CA 1
ATOM 1914 C C . THR A 1 249 ? 13.995 10.907 -31.680 1.00 93.19 249 THR A C 1
ATOM 1916 O O . THR A 1 249 ? 14.053 11.378 -32.817 1.00 93.19 249 THR A O 1
ATOM 1919 N N . ALA A 1 250 ? 13.880 9.593 -31.461 1.00 93.19 250 ALA A N 1
ATOM 1920 C CA . ALA A 1 250 ? 13.858 8.569 -32.507 1.00 93.19 250 ALA A CA 1
ATOM 1921 C C . ALA A 1 250 ? 12.561 7.729 -32.469 1.00 93.19 250 ALA A C 1
ATOM 1923 O O . ALA A 1 250 ? 12.608 6.514 -32.247 1.00 93.19 250 ALA A O 1
ATOM 1924 N N . PRO A 1 251 ? 11.388 8.330 -32.751 1.00 91.25 251 PRO A N 1
ATOM 1925 C CA . PRO A 1 251 ? 10.091 7.668 -32.583 1.00 91.25 251 PRO A CA 1
ATOM 1926 C C . PRO A 1 251 ? 9.889 6.469 -33.513 1.00 91.25 251 PRO A C 1
ATOM 1928 O O . PRO A 1 251 ? 9.051 5.617 -33.243 1.00 91.25 251 PRO A O 1
ATOM 1931 N N . THR A 1 252 ? 10.663 6.353 -34.593 1.00 94.00 252 THR A N 1
ATOM 1932 C CA . THR A 1 252 ? 10.628 5.198 -35.502 1.00 94.00 252 THR A CA 1
ATOM 1933 C C . THR A 1 252 ? 11.108 3.903 -34.843 1.00 94.00 252 THR A C 1
ATOM 1935 O O . THR A 1 252 ? 10.709 2.825 -35.276 1.00 94.00 252 THR A O 1
ATOM 1938 N N . ARG A 1 253 ? 11.910 3.996 -33.775 1.00 92.19 253 ARG A N 1
ATOM 1939 C CA . ARG A 1 253 ? 12.498 2.857 -33.051 1.00 92.19 253 ARG A CA 1
ATOM 1940 C C . ARG A 1 253 ? 11.672 2.402 -31.847 1.00 92.19 253 ARG A C 1
ATOM 1942 O O . ARG A 1 253 ? 12.101 1.527 -31.102 1.00 92.19 253 ARG A O 1
ATOM 1949 N N . TYR A 1 254 ? 10.463 2.942 -31.659 1.00 92.00 254 TYR A N 1
ATOM 1950 C CA . TYR A 1 254 ? 9.617 2.628 -30.498 1.00 92.00 254 TYR A CA 1
ATOM 1951 C C . TYR A 1 254 ? 9.371 1.123 -30.307 1.00 92.00 254 TYR A C 1
ATOM 1953 O O . TYR A 1 254 ? 9.203 0.676 -29.177 1.00 92.00 254 TYR A O 1
ATOM 1961 N N . GLN A 1 255 ? 9.372 0.342 -31.393 1.00 94.00 255 GLN A N 1
ATOM 1962 C CA . GLN A 1 255 ? 9.175 -1.108 -31.360 1.00 94.00 255 GLN A CA 1
ATOM 1963 C C . GLN A 1 255 ? 10.243 -1.837 -30.543 1.00 94.00 255 GLN A C 1
ATOM 1965 O O . GLN A 1 255 ? 9.926 -2.816 -29.872 1.00 94.00 255 GLN A O 1
ATOM 1970 N N . GLU A 1 256 ? 11.479 -1.336 -30.556 1.00 91.69 256 GLU A N 1
ATOM 1971 C CA . GLU A 1 256 ? 12.585 -1.913 -29.792 1.00 91.69 256 GLU A CA 1
ATOM 1972 C C . GLU A 1 256 ? 12.333 -1.748 -28.281 1.00 91.69 256 GLU A C 1
ATOM 1974 O O . GLU A 1 256 ? 12.577 -2.673 -27.510 1.00 91.69 256 GLU A O 1
ATOM 1979 N N . ALA A 1 257 ? 11.714 -0.638 -27.859 1.00 93.75 257 ALA A N 1
ATOM 1980 C CA . ALA A 1 257 ? 11.408 -0.341 -26.458 1.00 93.75 257 ALA A CA 1
ATOM 1981 C C . ALA A 1 257 ? 10.187 -1.098 -25.889 1.00 93.75 257 ALA A C 1
ATOM 1983 O O . ALA A 1 257 ? 10.034 -1.206 -24.666 1.00 93.75 257 ALA A O 1
ATOM 1984 N N . ILE A 1 258 ? 9.312 -1.636 -26.751 1.00 94.56 258 ILE A N 1
ATOM 1985 C CA . ILE A 1 258 ? 8.050 -2.285 -26.351 1.00 94.56 258 ILE A CA 1
ATOM 1986 C C . ILE A 1 258 ? 8.250 -3.427 -25.340 1.00 94.56 258 ILE A C 1
ATOM 1988 O O . ILE A 1 258 ? 7.524 -3.434 -24.345 1.00 94.56 258 ILE A O 1
ATOM 1992 N N . PRO A 1 259 ? 9.181 -4.387 -25.518 1.00 92.81 259 PRO A N 1
ATOM 1993 C CA . PRO A 1 259 ? 9.306 -5.523 -24.604 1.00 92.81 259 PRO A CA 1
ATOM 1994 C C . PRO A 1 259 ? 9.603 -5.104 -23.159 1.00 92.81 259 PRO A C 1
ATOM 1996 O O . PRO A 1 259 ? 9.004 -5.639 -22.225 1.00 92.81 259 PRO A O 1
ATOM 1999 N N . ILE A 1 260 ? 10.476 -4.109 -22.971 1.00 92.50 260 ILE A N 1
ATOM 2000 C CA . ILE A 1 260 ? 10.815 -3.585 -21.642 1.00 92.50 260 ILE A CA 1
ATOM 2001 C C . ILE A 1 260 ? 9.621 -2.828 -21.055 1.00 92.50 260 ILE A C 1
ATOM 2003 O O . ILE A 1 260 ? 9.233 -3.084 -19.914 1.00 92.50 260 ILE A O 1
ATOM 2007 N N . ALA A 1 261 ? 8.993 -1.950 -21.843 1.00 95.38 261 ALA A N 1
ATOM 2008 C CA . ALA A 1 261 ? 7.820 -1.197 -21.407 1.00 95.38 261 ALA A CA 1
ATOM 2009 C C . ALA A 1 261 ? 6.663 -2.122 -20.996 1.00 95.38 261 ALA A C 1
ATOM 2011 O O . ALA A 1 261 ? 6.032 -1.906 -19.962 1.00 95.38 261 ALA A O 1
ATOM 2012 N N . LEU A 1 262 ? 6.419 -3.192 -21.760 1.00 95.94 262 LEU A N 1
ATOM 2013 C CA . LEU A 1 262 ? 5.435 -4.221 -21.427 1.00 95.94 262 LEU A CA 1
ATOM 2014 C C . LEU A 1 262 ? 5.781 -4.938 -20.126 1.00 95.94 262 LEU A C 1
ATOM 2016 O O . LEU A 1 262 ? 4.882 -5.183 -19.329 1.00 95.94 262 LEU A O 1
ATOM 2020 N N . GLY A 1 263 ? 7.057 -5.241 -19.884 1.00 95.06 263 GLY A N 1
ATOM 2021 C CA . GLY A 1 263 ? 7.499 -5.829 -18.623 1.00 95.06 263 GLY A CA 1
ATOM 2022 C C . GLY A 1 263 ? 7.192 -4.936 -17.417 1.00 95.06 263 GLY A C 1
ATOM 2023 O O . GLY A 1 263 ? 6.600 -5.396 -16.439 1.00 95.06 263 GLY A O 1
ATOM 2024 N N . ILE A 1 264 ? 7.519 -3.644 -17.515 1.00 95.50 264 ILE A N 1
ATOM 2025 C CA . ILE A 1 264 ? 7.221 -2.646 -16.474 1.00 95.50 264 ILE A CA 1
ATOM 2026 C C . ILE A 1 264 ? 5.706 -2.559 -16.240 1.00 95.50 264 ILE A C 1
ATOM 2028 O O . ILE A 1 264 ? 5.233 -2.693 -15.107 1.00 95.50 264 ILE A O 1
ATOM 2032 N N . LEU A 1 265 ? 4.926 -2.390 -17.312 1.00 97.50 265 LEU A N 1
ATOM 2033 C CA . LEU A 1 265 ? 3.470 -2.278 -17.234 1.00 97.50 265 LEU A CA 1
ATOM 2034 C C . LEU A 1 265 ? 2.820 -3.557 -16.695 1.00 97.50 265 LEU A C 1
ATOM 2036 O O . LEU A 1 265 ? 1.879 -3.464 -15.910 1.00 97.50 265 LEU A O 1
ATOM 2040 N N . ALA A 1 266 ? 3.323 -4.740 -17.053 1.00 97.12 266 ALA A N 1
ATOM 2041 C CA . ALA A 1 266 ? 2.802 -6.013 -16.565 1.00 97.12 266 ALA A CA 1
ATOM 2042 C C . ALA A 1 266 ? 2.917 -6.122 -15.041 1.00 97.12 266 ALA A C 1
ATOM 2044 O O . ALA A 1 266 ? 1.948 -6.507 -14.384 1.00 97.12 266 ALA A O 1
ATOM 2045 N N . VAL A 1 267 ? 4.057 -5.730 -14.463 1.00 97.31 267 VAL A N 1
ATOM 2046 C CA . VAL A 1 267 ? 4.253 -5.729 -13.005 1.00 97.31 267 VAL A CA 1
ATOM 2047 C C . VAL A 1 267 ? 3.317 -4.722 -12.329 1.00 97.31 267 VAL A C 1
ATOM 2049 O O . VAL A 1 267 ? 2.641 -5.073 -11.361 1.00 97.31 267 VAL A O 1
ATOM 2052 N N . LEU A 1 268 ? 3.222 -3.498 -12.857 1.00 96.75 268 LEU A N 1
ATOM 2053 C CA . LEU A 1 268 ? 2.370 -2.436 -12.305 1.00 96.75 268 LEU A CA 1
ATOM 2054 C C . LEU A 1 268 ? 0.877 -2.782 -12.360 1.00 96.75 268 LEU A C 1
ATOM 2056 O O . LEU A 1 268 ? 0.153 -2.610 -11.380 1.00 96.75 268 LEU A O 1
ATOM 2060 N N . VAL A 1 269 ? 0.410 -3.291 -13.499 1.00 96.69 269 VAL A N 1
ATOM 2061 C CA . VAL A 1 269 ? -0.989 -3.681 -13.689 1.00 96.69 269 VAL A CA 1
ATOM 2062 C C . VAL A 1 269 ? -1.323 -4.890 -12.822 1.00 96.69 269 VAL A C 1
ATOM 2064 O O . VAL A 1 269 ? -2.365 -4.891 -12.171 1.00 96.69 269 VAL A O 1
ATOM 2067 N N . SER A 1 270 ? -0.436 -5.885 -12.738 1.00 97.88 270 SER A N 1
ATOM 2068 C CA . SER A 1 270 ? -0.646 -7.056 -11.873 1.00 97.88 270 SER A CA 1
ATOM 2069 C C . SER A 1 270 ? -0.719 -6.673 -10.396 1.00 97.88 270 SER A C 1
ATOM 2071 O O . SER A 1 270 ? -1.561 -7.197 -9.668 1.00 97.88 270 SER A O 1
ATOM 2073 N N . HIS A 1 271 ? 0.105 -5.715 -9.962 1.00 97.69 271 HIS A N 1
ATOM 2074 C CA . HIS A 1 271 ? 0.039 -5.147 -8.618 1.00 97.69 271 HIS A CA 1
ATOM 2075 C C . HIS A 1 271 ? -1.343 -4.538 -8.338 1.00 97.69 271 HIS A C 1
ATOM 2077 O O . HIS A 1 271 ? -1.992 -4.867 -7.34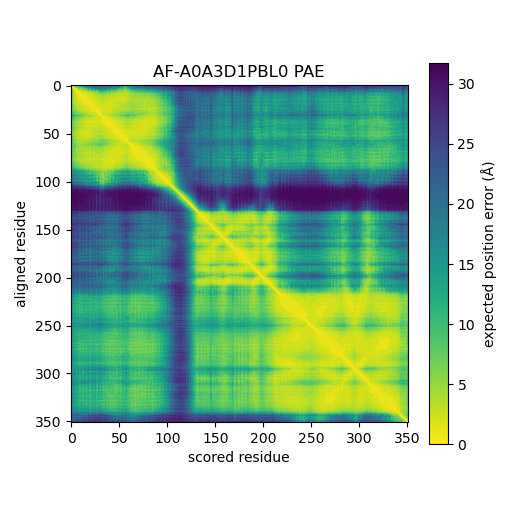7 1.00 97.69 271 HIS A O 1
ATOM 2083 N N . GLU A 1 272 ? -1.848 -3.697 -9.238 1.00 96.94 272 GLU A N 1
ATOM 2084 C CA . GLU A 1 272 ? -3.156 -3.066 -9.049 1.00 96.94 272 GLU A CA 1
ATOM 2085 C C . GLU A 1 272 ? -4.319 -4.072 -9.144 1.00 96.94 272 GLU A C 1
ATOM 2087 O O . GLU A 1 272 ? -5.305 -3.967 -8.410 1.00 96.94 272 GLU A O 1
ATOM 2092 N N . ILE A 1 273 ? -4.210 -5.090 -10.003 1.00 97.12 273 ILE A N 1
ATOM 2093 C CA . ILE A 1 273 ? -5.175 -6.198 -10.053 1.00 97.12 273 ILE A CA 1
ATOM 2094 C C . ILE A 1 273 ? -5.220 -6.920 -8.703 1.00 97.12 273 ILE A C 1
ATOM 2096 O O . ILE A 1 273 ? -6.313 -7.214 -8.222 1.00 97.12 273 ILE A O 1
ATOM 2100 N N . GLY A 1 274 ? -4.071 -7.149 -8.058 1.00 97.19 274 GLY A N 1
ATOM 2101 C CA . GLY A 1 274 ? -4.000 -7.747 -6.723 1.00 97.19 274 GLY A CA 1
ATOM 2102 C C . GLY A 1 274 ? -4.838 -6.980 -5.697 1.00 97.19 274 GLY A C 1
ATOM 2103 O O . GLY A 1 274 ? -5.689 -7.572 -5.027 1.00 97.19 274 GLY A O 1
ATOM 2104 N N . HIS A 1 275 ? -4.673 -5.654 -5.633 1.00 97.19 275 HIS A N 1
ATOM 2105 C CA . HIS A 1 275 ? -5.514 -4.803 -4.785 1.00 97.19 275 HIS A CA 1
ATOM 2106 C C . HIS A 1 275 ? -7.002 -4.937 -5.127 1.00 97.19 275 HIS A C 1
ATOM 2108 O O . HIS A 1 275 ? -7.824 -5.137 -4.229 1.00 97.19 275 HIS A O 1
ATOM 2114 N N . ARG A 1 276 ? -7.360 -4.868 -6.416 1.00 96.25 276 ARG A N 1
ATOM 2115 C CA . ARG A 1 276 ? -8.760 -4.916 -6.862 1.00 96.25 276 ARG A CA 1
ATOM 2116 C C . ARG A 1 276 ? -9.453 -6.237 -6.579 1.00 96.25 276 ARG A C 1
ATOM 2118 O O . ARG A 1 276 ? -10.587 -6.213 -6.114 1.00 96.25 276 ARG A O 1
ATOM 2125 N N . VAL A 1 277 ? -8.796 -7.366 -6.832 1.00 97.25 277 VAL A N 1
ATOM 2126 C CA . VAL A 1 277 ? -9.369 -8.700 -6.597 1.00 97.25 277 VAL A CA 1
ATOM 2127 C C . VAL A 1 277 ? -9.753 -8.853 -5.129 1.00 97.25 277 VAL A C 1
ATOM 2129 O O . VAL A 1 277 ? -10.859 -9.293 -4.807 1.00 97.25 277 VAL A O 1
ATOM 2132 N N . LEU A 1 278 ? -8.866 -8.443 -4.221 1.00 96.56 278 LEU A N 1
ATOM 2133 C CA . LEU A 1 278 ? -9.120 -8.618 -2.799 1.00 96.56 278 LEU A CA 1
ATOM 2134 C C . LEU A 1 278 ? -10.090 -7.572 -2.243 1.00 96.56 278 LEU A C 1
ATOM 2136 O O . LEU A 1 278 ? -10.939 -7.903 -1.417 1.00 96.56 278 LEU A O 1
ATOM 2140 N N . ALA A 1 279 ? -10.044 -6.341 -2.752 1.00 96.00 279 ALA A N 1
ATOM 2141 C CA . ALA A 1 279 ? -11.038 -5.328 -2.425 1.00 96.00 279 ALA A CA 1
ATOM 2142 C C . ALA A 1 279 ? -12.448 -5.740 -2.881 1.00 96.00 279 ALA A C 1
ATOM 2144 O O . ALA A 1 279 ? -13.387 -5.626 -2.099 1.00 96.00 279 ALA A O 1
ATOM 2145 N N . GLN A 1 280 ? -12.596 -6.311 -4.083 1.00 95.31 280 GLN A N 1
ATOM 2146 C CA . GLN A 1 280 ? -13.870 -6.859 -4.565 1.00 95.31 280 GLN A CA 1
ATOM 2147 C C . GLN A 1 280 ? -14.386 -7.986 -3.666 1.00 95.31 280 GLN A C 1
ATOM 2149 O O . GLN A 1 280 ? -15.562 -7.981 -3.304 1.00 95.31 280 GLN A O 1
ATOM 2154 N N . ARG A 1 281 ? -13.510 -8.912 -3.245 1.00 95.00 281 ARG A N 1
ATOM 2155 C CA . ARG A 1 281 ? -13.871 -9.998 -2.317 1.00 95.00 281 ARG A CA 1
ATOM 2156 C C . ARG A 1 281 ? -14.422 -9.473 -0.989 1.00 95.00 281 ARG A C 1
ATOM 2158 O O . ARG A 1 281 ? -15.342 -10.068 -0.437 1.00 95.00 281 ARG A O 1
ATOM 2165 N N . TYR A 1 282 ? -13.876 -8.365 -0.495 1.00 93.94 282 TYR A N 1
ATOM 2166 C CA . TYR A 1 282 ? -14.304 -7.724 0.749 1.00 93.94 282 TYR A CA 1
ATOM 2167 C C . TYR A 1 282 ? -15.328 -6.596 0.557 1.00 93.94 282 TYR A C 1
ATOM 2169 O O . TYR A 1 282 ? -15.619 -5.884 1.514 1.00 93.94 282 TYR A O 1
ATOM 2177 N N . GLN A 1 283 ? -15.874 -6.421 -0.654 1.00 93.31 283 GLN A N 1
ATOM 2178 C CA . GLN A 1 283 ? -16.828 -5.354 -0.994 1.00 93.31 283 GLN A CA 1
ATOM 2179 C C . GLN A 1 283 ? -16.315 -3.934 -0.671 1.00 93.31 283 GLN A C 1
ATOM 2181 O O . GLN A 1 283 ? -17.086 -3.012 -0.408 1.00 93.31 283 GLN A O 1
ATOM 2186 N N . VAL A 1 284 ? -14.995 -3.746 -0.718 1.00 94.44 284 VAL A N 1
ATOM 2187 C CA . VAL A 1 284 ? -14.329 -2.456 -0.531 1.00 94.44 284 VAL A CA 1
ATOM 2188 C C . VAL A 1 284 ? -14.193 -1.770 -1.888 1.00 94.44 284 VAL A C 1
ATOM 2190 O O . VAL A 1 284 ? -13.699 -2.355 -2.853 1.00 94.44 284 VAL A O 1
ATOM 2193 N N . ARG A 1 285 ? -14.617 -0.507 -1.977 1.00 93.81 285 ARG A N 1
ATOM 2194 C CA . ARG A 1 285 ? -14.490 0.293 -3.202 1.00 93.81 285 ARG A CA 1
ATOM 2195 C C . ARG A 1 285 ? -13.112 0.937 -3.260 1.00 93.81 285 ARG A C 1
ATOM 2197 O O . ARG A 1 285 ? -12.694 1.588 -2.304 1.00 93.81 285 ARG A O 1
ATOM 2204 N N . LEU A 1 286 ? -12.439 0.795 -4.395 1.00 95.00 286 LEU A N 1
ATOM 2205 C CA . LEU A 1 286 ? -11.170 1.455 -4.693 1.00 95.00 286 LEU A CA 1
ATOM 2206 C C . LEU A 1 286 ? -11.353 2.447 -5.842 1.00 95.00 286 LEU A C 1
ATOM 2208 O O . LEU A 1 286 ? -12.121 2.190 -6.772 1.00 95.00 286 LEU A O 1
ATOM 2212 N N . SER A 1 287 ? -10.618 3.554 -5.792 1.00 94.50 287 SER A N 1
ATOM 2213 C CA . SER A 1 287 ? -10.516 4.490 -6.907 1.00 94.50 287 SER A CA 1
ATOM 2214 C C . SER A 1 287 ? -9.788 3.848 -8.089 1.00 94.50 287 SER A C 1
ATOM 2216 O O . SER A 1 287 ? -9.097 2.838 -7.940 1.00 94.50 287 SER A O 1
ATOM 2218 N N . PRO A 1 288 ? -9.856 4.446 -9.287 1.00 95.25 288 PRO A N 1
ATOM 2219 C CA . PRO A 1 288 ? -8.830 4.199 -10.286 1.00 95.25 288 PRO A CA 1
ATOM 2220 C C . PRO A 1 288 ? -7.433 4.521 -9.716 1.00 95.25 288 PRO A C 1
ATOM 2222 O O . PRO A 1 288 ? -7.316 5.456 -8.915 1.00 95.25 288 PRO A O 1
ATOM 2225 N N . PRO A 1 289 ? -6.393 3.768 -10.106 1.00 96.06 289 PRO A N 1
ATOM 2226 C CA . PRO A 1 289 ? -5.017 4.024 -9.709 1.00 96.06 289 PRO A CA 1
ATOM 2227 C C . PRO A 1 289 ? -4.516 5.325 -10.333 1.00 96.06 289 PRO A C 1
ATOM 2229 O O . PRO A 1 289 ? -4.655 5.555 -11.536 1.00 96.06 289 PRO A O 1
ATOM 2232 N N . PHE A 1 290 ? -3.872 6.152 -9.521 1.00 96.75 290 PHE A N 1
ATOM 2233 C CA . PHE A 1 290 ? -3.108 7.303 -9.982 1.00 96.75 290 PHE A CA 1
ATOM 2234 C C . PHE A 1 290 ? -1.658 6.860 -10.153 1.00 96.75 290 PHE A C 1
ATOM 2236 O O . PHE A 1 290 ? -0.895 6.832 -9.186 1.00 96.75 290 PHE A O 1
ATOM 2243 N N . PHE A 1 291 ? -1.299 6.447 -11.368 1.00 97.06 291 PHE A N 1
ATOM 2244 C CA . PHE A 1 291 ? 0.074 6.056 -11.677 1.00 97.06 291 PHE A CA 1
ATOM 2245 C C . PHE A 1 291 ? 1.024 7.255 -11.596 1.00 97.06 291 PHE A C 1
ATOM 2247 O O . PHE A 1 291 ? 0.646 8.387 -11.888 1.00 97.06 291 PHE A O 1
ATOM 2254 N N . LEU A 1 292 ? 2.263 7.001 -11.189 1.00 96.62 292 LEU A N 1
ATOM 2255 C CA . LEU A 1 292 ? 3.289 8.020 -10.993 1.00 96.62 292 LEU A CA 1
ATOM 2256 C C . LEU A 1 292 ? 4.389 7.852 -12.055 1.00 96.62 292 LEU A C 1
ATOM 2258 O O . LEU A 1 292 ? 5.360 7.131 -11.800 1.00 96.62 292 LEU A O 1
ATOM 2262 N N . PRO A 1 293 ? 4.244 8.468 -13.244 1.00 96.44 293 PRO A N 1
ATOM 2263 C CA . PRO A 1 293 ? 5.218 8.338 -14.325 1.00 96.44 293 PRO A CA 1
ATOM 2264 C C . PRO A 1 293 ? 6.566 8.977 -13.964 1.00 96.44 293 PRO A C 1
ATOM 2266 O O . PRO A 1 293 ? 6.616 10.032 -13.332 1.00 96.44 293 PRO A O 1
ATOM 2269 N N . THR A 1 294 ? 7.667 8.358 -14.394 1.00 94.75 294 THR A N 1
ATOM 2270 C CA . THR A 1 294 ? 9.024 8.917 -14.272 1.00 94.75 294 THR A CA 1
ATOM 2271 C C . THR A 1 294 ? 9.917 8.451 -15.415 1.00 94.75 294 THR A C 1
ATOM 2273 O O . THR A 1 294 ? 9.880 7.289 -15.803 1.00 94.75 294 THR A O 1
ATOM 2276 N N . LEU A 1 295 ? 10.758 9.344 -15.933 1.00 88.31 295 LEU A N 1
ATOM 2277 C CA . LEU A 1 295 ? 11.669 9.038 -17.041 1.00 88.31 295 LEU A CA 1
ATOM 2278 C C . LEU A 1 295 ? 12.827 8.112 -16.631 1.00 88.31 295 LEU A C 1
ATOM 2280 O O . LEU A 1 295 ? 13.385 7.422 -17.476 1.00 88.31 295 LEU A O 1
ATOM 2284 N N . GLN A 1 296 ? 13.185 8.067 -15.341 1.00 87.19 296 GLN A N 1
ATOM 2285 C CA . GLN A 1 296 ? 14.345 7.294 -14.873 1.00 87.19 296 GLN A CA 1
ATOM 2286 C C . GLN A 1 296 ? 14.108 5.779 -14.857 1.00 87.19 296 GLN A C 1
ATOM 2288 O O . GLN A 1 296 ? 15.031 5.019 -15.126 1.00 87.19 296 GLN A O 1
ATOM 2293 N N . ILE A 1 297 ? 12.901 5.342 -14.488 1.00 89.94 297 ILE A N 1
ATOM 2294 C CA . ILE A 1 297 ? 12.577 3.921 -14.248 1.00 89.94 297 ILE A CA 1
ATOM 2295 C C . ILE A 1 297 ? 11.194 3.523 -14.794 1.00 89.94 297 ILE A C 1
ATOM 2297 O O . ILE A 1 297 ? 10.642 2.491 -14.421 1.00 89.94 297 ILE A O 1
ATOM 2301 N N . GLY A 1 298 ? 10.587 4.362 -15.630 1.00 92.06 298 GLY A N 1
ATOM 2302 C CA . GLY A 1 298 ? 9.244 4.191 -16.182 1.00 92.06 298 GLY A CA 1
ATOM 2303 C C . GLY A 1 298 ? 8.151 4.699 -15.245 1.00 92.06 298 GLY A C 1
ATOM 2304 O O . GLY A 1 298 ? 7.397 5.605 -15.602 1.00 92.06 298 GLY A O 1
ATOM 2305 N N . ALA A 1 299 ? 8.064 4.164 -14.024 1.00 95.38 299 ALA A N 1
ATOM 2306 C CA . ALA A 1 299 ? 7.097 4.617 -13.020 1.00 95.38 299 ALA A CA 1
ATOM 2307 C C . ALA A 1 299 ? 7.524 4.304 -11.581 1.00 95.38 299 ALA A C 1
ATOM 2309 O O . ALA A 1 299 ? 8.152 3.284 -11.312 1.00 95.38 299 ALA A O 1
ATOM 2310 N N . PHE A 1 300 ? 7.097 5.146 -10.634 1.00 93.75 300 PHE A N 1
ATOM 2311 C CA . PHE A 1 300 ? 7.259 4.897 -9.194 1.00 93.75 300 PHE A CA 1
ATOM 2312 C C . PHE A 1 300 ? 6.193 3.959 -8.609 1.00 93.75 300 PHE A C 1
ATOM 2314 O O . PHE A 1 300 ? 6.255 3.614 -7.431 1.00 93.75 300 PHE A O 1
ATOM 2321 N N . GLY A 1 301 ? 5.202 3.560 -9.407 1.00 93.50 301 GLY A N 1
ATOM 2322 C CA . GLY A 1 301 ? 4.048 2.789 -8.956 1.00 93.50 301 GLY A CA 1
ATOM 2323 C C . GLY A 1 301 ? 2.743 3.542 -9.175 1.00 93.50 301 GLY A C 1
ATOM 2324 O O . GLY A 1 301 ? 2.638 4.387 -10.066 1.00 93.50 301 GLY A O 1
ATOM 2325 N N . ALA A 1 302 ? 1.747 3.229 -8.352 1.00 95.00 302 ALA A N 1
ATOM 2326 C CA . ALA A 1 302 ? 0.458 3.899 -8.356 1.00 95.00 302 ALA A CA 1
ATOM 2327 C C . ALA A 1 302 ? -0.048 4.142 -6.937 1.00 95.00 302 ALA A C 1
ATOM 2329 O O . ALA A 1 302 ? 0.262 3.396 -6.010 1.00 95.00 302 ALA A O 1
ATOM 2330 N N . ILE A 1 303 ? -0.856 5.188 -6.788 1.00 94.50 303 ILE A N 1
ATOM 2331 C CA . ILE A 1 303 ? -1.601 5.466 -5.566 1.00 94.50 303 ILE A CA 1
ATOM 2332 C C . ILE A 1 303 ? -3.062 5.116 -5.819 1.00 94.50 303 ILE A C 1
ATOM 2334 O O . ILE A 1 303 ? -3.699 5.699 -6.697 1.00 94.50 303 ILE A O 1
ATOM 2338 N N . THR A 1 304 ? -3.603 4.209 -5.012 1.00 93.31 304 THR A N 1
ATOM 2339 C CA . THR A 1 304 ? -5.003 3.786 -5.096 1.00 93.31 304 THR A CA 1
ATOM 2340 C C . THR A 1 304 ? -5.716 4.167 -3.807 1.00 93.31 304 THR A C 1
ATOM 2342 O O . THR A 1 304 ? -5.340 3.750 -2.711 1.00 93.31 304 THR A O 1
ATOM 2345 N N . LYS A 1 305 ? -6.738 5.017 -3.925 1.00 92.38 305 LYS A N 1
ATOM 2346 C CA . LYS A 1 305 ? -7.509 5.521 -2.788 1.00 92.38 305 LYS A CA 1
ATOM 2347 C C . LYS A 1 305 ? -8.630 4.540 -2.454 1.00 92.38 305 LYS A C 1
ATOM 2349 O O . LYS A 1 305 ? -9.327 4.054 -3.339 1.00 92.38 305 LYS A O 1
ATOM 2354 N N . ILE A 1 306 ? -8.862 4.315 -1.166 1.00 93.44 306 ILE A N 1
ATOM 2355 C CA . ILE A 1 306 ? -10.025 3.567 -0.682 1.00 93.44 306 ILE A CA 1
ATOM 2356 C C . ILE A 1 306 ? -11.237 4.519 -0.625 1.00 93.44 306 ILE A C 1
ATOM 2358 O O . ILE A 1 306 ? -11.188 5.568 0.016 1.00 93.44 306 ILE A O 1
ATOM 2362 N N . GLU A 1 307 ? -12.316 4.170 -1.326 1.00 91.62 307 GLU A N 1
ATOM 2363 C CA . GLU A 1 307 ? -13.551 4.959 -1.514 1.00 91.62 307 GLU A CA 1
ATOM 2364 C C . GLU A 1 307 ? -14.756 4.383 -0.740 1.00 91.62 307 GLU A C 1
ATOM 2366 O O . GLU A 1 307 ? -15.930 4.656 -1.027 1.00 91.62 307 GLU A O 1
ATOM 2371 N N . SER A 1 308 ? -14.485 3.523 0.234 1.00 89.75 308 SER A N 1
ATOM 2372 C CA . SER A 1 308 ? -15.473 3.011 1.177 1.00 89.75 308 SER A CA 1
ATOM 2373 C C . SER A 1 308 ? -14.851 2.840 2.553 1.00 89.75 308 SER A C 1
ATOM 2375 O O . SER A 1 308 ? -13.631 2.828 2.710 1.00 89.75 308 SER A O 1
ATOM 2377 N N . LEU A 1 309 ? -15.695 2.676 3.565 1.00 86.25 309 LEU A N 1
ATOM 2378 C CA . LEU A 1 309 ? -15.226 2.283 4.885 1.00 86.25 309 LEU A CA 1
ATOM 2379 C C . LEU A 1 309 ? -14.620 0.878 4.833 1.00 86.25 309 LEU A C 1
ATOM 2381 O O . LEU A 1 309 ? -15.078 0.007 4.089 1.00 86.25 309 LEU A O 1
ATOM 2385 N N . LEU A 1 310 ? -13.572 0.681 5.626 1.00 88.12 310 LEU A N 1
ATOM 2386 C CA . LEU A 1 310 ? -12.945 -0.620 5.808 1.00 88.12 310 LEU A CA 1
ATOM 2387 C C . LEU A 1 310 ? -13.659 -1.363 6.939 1.00 88.12 310 LEU A C 1
ATOM 2389 O O . LEU A 1 310 ? -13.775 -0.794 8.025 1.00 88.12 310 LEU A O 1
ATOM 2393 N N . PRO A 1 311 ? -14.076 -2.625 6.734 1.00 81.88 311 PRO A N 1
ATOM 2394 C CA . PRO A 1 311 ? -14.771 -3.388 7.769 1.00 81.88 311 PRO A CA 1
ATOM 2395 C C . PRO A 1 311 ? -13.931 -3.578 9.035 1.00 81.88 311 PRO A C 1
ATOM 2397 O O . PRO A 1 311 ? -14.426 -3.457 10.149 1.00 81.88 311 PRO A O 1
ATOM 2400 N N . ASN A 1 312 ? -12.642 -3.888 8.872 1.00 83.12 312 ASN A N 1
ATOM 2401 C CA . ASN A 1 312 ? -11.716 -4.091 9.980 1.00 83.12 312 ASN A CA 1
ATOM 2402 C C . ASN A 1 312 ? -10.250 -3.981 9.516 1.00 83.12 312 ASN A C 1
ATOM 2404 O O . ASN A 1 312 ? -9.941 -3.894 8.325 1.00 83.12 312 ASN A O 1
ATOM 2408 N N . ARG A 1 313 ? -9.321 -4.020 10.479 1.00 85.50 313 ARG A N 1
ATOM 2409 C CA . ARG A 1 313 ? -7.871 -3.924 10.227 1.00 85.50 313 ARG A CA 1
ATOM 2410 C C . ARG A 1 313 ? -7.290 -5.131 9.480 1.00 85.50 313 ARG A C 1
ATOM 2412 O O . ARG A 1 313 ? -6.250 -4.978 8.847 1.00 85.50 313 ARG A O 1
ATOM 2419 N N . LYS A 1 314 ? -7.931 -6.307 9.541 1.00 87.88 314 LYS A N 1
ATOM 2420 C CA . LYS A 1 314 ? -7.481 -7.496 8.794 1.00 87.88 314 LYS A CA 1
ATOM 2421 C C . LYS A 1 314 ? -7.705 -7.294 7.298 1.00 87.88 314 LYS A C 1
ATOM 2423 O O . LYS A 1 314 ? -6.775 -7.475 6.530 1.00 87.88 314 LYS A O 1
ATOM 2428 N N . VAL A 1 315 ? -8.879 -6.792 6.911 1.00 92.69 315 VAL A N 1
ATOM 2429 C CA . VAL A 1 315 ? -9.187 -6.442 5.513 1.00 92.69 315 VAL A CA 1
ATOM 2430 C C . VAL A 1 315 ? -8.208 -5.397 4.971 1.00 92.69 315 VAL A C 1
ATOM 2432 O O . VAL A 1 315 ? -7.739 -5.524 3.843 1.00 92.69 315 VAL A O 1
ATOM 2435 N N . LEU A 1 316 ? -7.848 -4.391 5.778 1.00 93.56 316 LEU A N 1
ATOM 2436 C CA . LEU A 1 316 ? -6.824 -3.413 5.393 1.00 93.56 316 LEU A CA 1
ATOM 2437 C C . LEU A 1 316 ? -5.471 -4.081 5.111 1.00 93.56 316 LEU A C 1
ATOM 2439 O O . LEU A 1 316 ? -4.850 -3.784 4.094 1.00 93.56 316 LEU A O 1
ATOM 2443 N N . PHE A 1 317 ? -5.018 -4.965 6.004 1.00 94.69 317 PHE A N 1
ATOM 2444 C CA . PHE A 1 317 ? -3.760 -5.693 5.836 1.00 94.69 317 PHE A CA 1
ATOM 2445 C C . PHE A 1 317 ? -3.780 -6.575 4.586 1.00 94.69 317 PHE A C 1
ATOM 2447 O O . PHE A 1 317 ? -2.853 -6.525 3.781 1.00 94.69 317 PHE A O 1
ATOM 2454 N N . ASP A 1 318 ? -4.858 -7.332 4.409 1.00 95.50 318 ASP A N 1
ATOM 2455 C CA . ASP A 1 318 ? -5.064 -8.221 3.276 1.00 95.50 318 ASP A CA 1
ATOM 2456 C C . ASP A 1 318 ? -4.954 -7.447 1.958 1.00 95.50 318 ASP A C 1
ATOM 2458 O O . ASP A 1 318 ? -4.117 -7.775 1.114 1.00 95.50 318 ASP A O 1
ATOM 2462 N N . ILE A 1 319 ? -5.744 -6.376 1.793 1.00 95.62 319 ILE A N 1
ATOM 2463 C CA . ILE A 1 319 ? -5.717 -5.539 0.585 1.00 95.62 319 ILE A CA 1
ATOM 2464 C C . ILE A 1 319 ? -4.327 -4.924 0.392 1.00 95.62 319 ILE A C 1
ATOM 2466 O O . ILE A 1 319 ? -3.825 -4.937 -0.730 1.00 95.62 319 ILE A O 1
ATOM 2470 N N . ALA A 1 320 ? -3.688 -4.425 1.455 1.00 94.31 320 ALA A N 1
ATOM 2471 C CA . ALA A 1 320 ? -2.358 -3.820 1.379 1.00 94.31 320 ALA A CA 1
ATOM 2472 C C . ALA A 1 320 ? -1.273 -4.811 0.931 1.00 94.31 320 ALA A C 1
ATOM 2474 O O . ALA A 1 320 ? -0.360 -4.416 0.212 1.00 94.31 320 ALA A O 1
ATOM 2475 N N . LEU A 1 321 ? -1.371 -6.087 1.318 1.00 96.50 321 LEU A N 1
ATOM 2476 C CA . LEU A 1 321 ? -0.427 -7.132 0.916 1.00 96.50 321 LEU A CA 1
ATOM 2477 C C . LEU A 1 321 ? -0.691 -7.649 -0.505 1.00 96.50 321 LEU A C 1
ATOM 2479 O O . LEU A 1 321 ? 0.252 -8.024 -1.202 1.00 96.50 321 LEU A O 1
ATOM 2483 N N . ALA A 1 322 ? -1.952 -7.666 -0.943 1.00 96.69 322 ALA A N 1
ATOM 2484 C CA . ALA A 1 322 ? -2.362 -8.284 -2.203 1.00 96.69 322 ALA A CA 1
ATOM 2485 C C . ALA A 1 322 ? -1.641 -7.719 -3.432 1.00 96.69 322 ALA A C 1
ATOM 2487 O O . ALA A 1 322 ? -1.193 -8.486 -4.284 1.00 96.69 322 ALA A O 1
ATOM 2488 N N . GLY A 1 323 ? -1.509 -6.393 -3.516 1.00 95.62 323 GLY A N 1
ATOM 2489 C CA . GLY A 1 323 ? -0.832 -5.740 -4.636 1.00 95.62 323 GLY A CA 1
ATOM 2490 C C . GLY A 1 323 ? 0.664 -6.055 -4.703 1.00 95.62 323 GLY A C 1
ATOM 2491 O O . GLY A 1 323 ? 1.113 -6.628 -5.701 1.00 95.62 323 GLY A O 1
ATOM 2492 N N . PRO A 1 324 ? 1.441 -5.792 -3.633 1.00 96.00 324 PRO A N 1
ATOM 2493 C CA . PRO A 1 324 ? 2.846 -6.179 -3.552 1.00 96.00 324 PRO A CA 1
ATOM 2494 C C . PRO A 1 324 ? 3.085 -7.668 -3.809 1.00 96.00 324 PRO A C 1
ATOM 2496 O O . PRO A 1 324 ? 4.034 -8.013 -4.509 1.00 96.00 324 PRO A O 1
ATOM 2499 N N . ALA A 1 325 ? 2.220 -8.551 -3.299 1.00 97.00 325 ALA A N 1
ATOM 2500 C CA . ALA A 1 325 ? 2.326 -9.984 -3.546 1.00 97.00 325 ALA A CA 1
ATOM 2501 C C . ALA A 1 325 ? 2.113 -10.325 -5.029 1.00 97.00 325 ALA A C 1
ATOM 2503 O O . ALA A 1 325 ? 2.937 -11.025 -5.612 1.00 97.00 325 ALA A O 1
ATOM 2504 N N . ALA A 1 326 ? 1.058 -9.803 -5.664 1.00 97.62 326 ALA A N 1
ATOM 2505 C CA . ALA A 1 326 ? 0.770 -10.062 -7.074 1.00 97.62 326 ALA A CA 1
ATOM 2506 C C . ALA A 1 326 ? 1.877 -9.528 -8.000 1.00 97.62 326 ALA A C 1
ATOM 2508 O O . ALA A 1 326 ? 2.402 -10.271 -8.830 1.00 97.62 326 ALA A O 1
ATOM 2509 N N . GLY A 1 327 ? 2.287 -8.267 -7.822 1.00 96.50 327 GLY A N 1
ATOM 2510 C CA . GLY A 1 327 ? 3.382 -7.674 -8.594 1.00 96.50 327 GLY A CA 1
ATOM 2511 C C . GLY A 1 327 ? 4.723 -8.371 -8.339 1.00 96.50 327 GLY A C 1
ATOM 2512 O O . GLY A 1 327 ? 5.481 -8.619 -9.276 1.00 96.50 327 GLY A O 1
ATOM 2513 N N . GLY A 1 328 ? 4.995 -8.748 -7.087 1.00 96.00 328 GLY A N 1
ATOM 2514 C CA . GLY A 1 328 ? 6.197 -9.482 -6.696 1.00 96.00 328 GLY A CA 1
ATOM 2515 C C . GLY A 1 328 ? 6.275 -10.876 -7.317 1.00 96.00 328 GLY A C 1
ATOM 2516 O O . GLY A 1 328 ? 7.333 -11.251 -7.815 1.00 96.00 328 GLY A O 1
ATOM 2517 N N . ILE A 1 329 ? 5.164 -11.619 -7.358 1.00 97.44 329 ILE A N 1
ATOM 2518 C CA . ILE A 1 329 ? 5.093 -12.932 -8.019 1.00 97.44 329 ILE A CA 1
ATOM 2519 C C . ILE A 1 329 ? 5.366 -12.788 -9.517 1.00 97.44 329 ILE A C 1
ATOM 2521 O O . ILE A 1 329 ? 6.194 -13.520 -10.050 1.00 97.44 329 ILE A O 1
ATOM 2525 N N . VAL A 1 330 ? 4.722 -11.833 -10.194 1.00 97.56 330 VAL A N 1
ATOM 2526 C CA . VAL A 1 330 ? 4.935 -11.610 -11.635 1.00 97.56 330 VAL A CA 1
ATOM 2527 C C . VAL A 1 330 ? 6.384 -11.223 -11.925 1.00 97.56 330 VAL A C 1
ATOM 2529 O O . VAL A 1 330 ? 7.010 -11.820 -12.797 1.00 97.56 330 VAL A O 1
ATOM 2532 N N . SER A 1 331 ? 6.948 -10.298 -11.147 1.00 95.81 331 SER A N 1
ATOM 2533 C CA . SER A 1 331 ? 8.355 -9.901 -11.259 1.00 95.81 331 SER A CA 1
ATOM 2534 C C . SER A 1 331 ? 9.311 -11.082 -11.038 1.00 95.81 331 SER A C 1
ATOM 2536 O O . SER A 1 331 ? 10.237 -11.293 -11.821 1.00 95.81 331 SER A O 1
ATOM 2538 N N . LEU A 1 332 ? 9.050 -11.917 -10.027 1.00 95.25 332 LEU A N 1
ATOM 2539 C CA . LEU A 1 332 ? 9.850 -13.109 -9.754 1.00 95.25 332 LEU A CA 1
ATOM 2540 C C . LEU A 1 332 ? 9.773 -14.126 -10.898 1.00 95.25 332 LEU A C 1
ATOM 2542 O O . LEU A 1 332 ? 10.797 -14.677 -11.293 1.00 95.25 332 LEU A O 1
ATOM 2546 N N . LEU A 1 333 ? 8.582 -14.367 -11.452 1.00 95.88 333 LEU A N 1
ATOM 2547 C CA . LEU A 1 333 ? 8.411 -15.263 -12.597 1.00 95.88 333 LEU A CA 1
ATOM 2548 C C . LEU A 1 333 ? 9.166 -14.753 -13.826 1.00 95.88 333 LEU A C 1
ATOM 2550 O O . LEU A 1 333 ? 9.838 -15.538 -14.491 1.00 95.88 333 LEU A O 1
ATOM 2554 N N . MET A 1 334 ? 9.112 -13.447 -14.097 1.00 93.81 334 MET A N 1
ATOM 2555 C CA . MET A 1 334 ? 9.880 -12.828 -15.179 1.00 93.81 334 MET A CA 1
ATOM 2556 C C . MET A 1 334 ? 11.389 -12.971 -14.964 1.00 93.81 334 MET A C 1
ATOM 2558 O O . MET A 1 334 ? 12.104 -13.308 -15.905 1.00 93.81 334 MET A O 1
ATOM 2562 N N . LEU A 1 335 ? 11.874 -12.773 -13.734 1.00 91.94 335 LEU A N 1
ATOM 2563 C CA . LEU A 1 335 ? 13.280 -12.972 -13.385 1.00 91.94 335 LEU A CA 1
ATOM 2564 C C . LEU A 1 335 ? 13.717 -14.422 -13.626 1.00 91.94 335 LEU A C 1
ATOM 2566 O O . LEU A 1 335 ? 14.734 -14.656 -14.272 1.00 91.94 335 LEU A O 1
ATOM 2570 N N . LEU A 1 336 ? 12.952 -15.395 -13.125 1.00 92.50 336 LEU A N 1
ATOM 2571 C CA . LEU A 1 336 ? 13.260 -16.817 -13.297 1.00 92.50 336 LEU A CA 1
ATOM 2572 C C . LEU A 1 336 ? 13.249 -17.217 -14.775 1.00 92.50 336 LEU A C 1
ATOM 2574 O O . LEU A 1 336 ? 14.167 -17.898 -15.227 1.00 92.50 336 LEU A O 1
ATOM 2578 N N . ALA A 1 337 ? 12.255 -16.754 -15.536 1.00 90.88 337 ALA A N 1
ATOM 2579 C CA . ALA A 1 337 ? 12.192 -16.974 -16.976 1.00 90.88 337 ALA A CA 1
ATOM 2580 C C . ALA A 1 337 ? 13.409 -16.364 -17.685 1.00 90.88 337 ALA A C 1
ATOM 2582 O O . ALA A 1 337 ? 14.059 -17.045 -18.474 1.00 90.88 337 ALA A O 1
ATOM 2583 N N . GLY A 1 338 ? 13.770 -15.121 -17.355 1.00 88.19 338 GLY A N 1
ATOM 2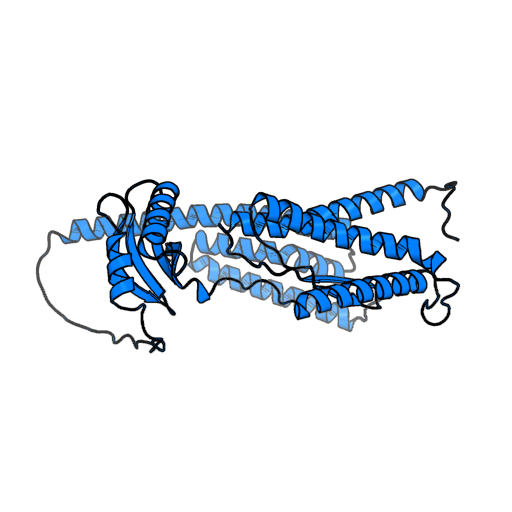584 C CA . GLY A 1 338 ? 14.950 -14.460 -17.907 1.00 88.19 338 GLY A CA 1
ATOM 2585 C C . GLY A 1 338 ? 16.244 -15.218 -17.605 1.00 88.19 338 GLY A C 1
ATOM 2586 O O . GLY A 1 338 ? 17.052 -15.427 -18.506 1.00 88.19 338 GLY A O 1
ATOM 2587 N N . LEU A 1 339 ? 16.419 -15.703 -16.372 1.00 87.81 339 LEU A N 1
ATOM 2588 C CA . LEU A 1 339 ? 17.584 -16.502 -15.980 1.00 87.81 339 LEU A CA 1
ATOM 2589 C C . LEU A 1 339 ? 17.670 -17.818 -16.760 1.00 87.81 339 LEU A C 1
ATOM 2591 O O . LEU A 1 339 ? 18.750 -18.172 -17.226 1.00 87.81 339 LEU A O 1
ATOM 2595 N N . ILE A 1 340 ? 16.544 -18.515 -16.939 1.00 87.88 340 ILE A N 1
ATOM 2596 C CA . ILE A 1 340 ? 16.491 -19.759 -17.721 1.00 87.88 340 ILE A CA 1
ATOM 2597 C C . ILE A 1 340 ? 16.851 -19.484 -19.184 1.00 87.88 340 ILE A C 1
ATOM 2599 O O . ILE A 1 340 ? 17.606 -20.246 -19.776 1.00 87.88 340 ILE A O 1
ATOM 2603 N N . LEU A 1 341 ? 16.357 -18.385 -19.758 1.00 87.25 341 LEU A N 1
ATOM 2604 C CA . LEU A 1 341 ? 16.617 -18.003 -21.149 1.00 87.25 341 LEU A CA 1
ATOM 2605 C C . LEU A 1 341 ? 18.030 -17.442 -21.383 1.00 87.25 341 LEU A C 1
ATOM 2607 O O . LEU A 1 341 ? 18.437 -17.330 -22.535 1.00 87.25 341 LEU A O 1
ATOM 2611 N N . SER A 1 342 ? 18.790 -17.114 -20.335 1.00 82.94 342 SER A N 1
ATOM 2612 C CA . SER A 1 342 ? 20.121 -16.488 -20.443 1.00 82.94 342 SER A CA 1
ATOM 2613 C C . SER A 1 342 ? 21.284 -17.485 -20.580 1.00 82.94 342 SER A C 1
ATOM 2615 O O . SER A 1 342 ? 22.438 -17.129 -20.342 1.00 82.94 342 SER A O 1
ATOM 2617 N N . HIS A 1 343 ? 21.021 -18.747 -20.934 1.00 81.12 343 HIS A N 1
ATOM 2618 C CA . HIS A 1 343 ? 22.082 -19.745 -21.076 1.00 81.12 343 HIS A CA 1
ATOM 2619 C C . HIS A 1 343 ? 22.912 -19.548 -22.365 1.00 81.12 343 HIS A C 1
ATOM 2621 O O . HIS A 1 343 ? 22.385 -19.090 -23.386 1.00 81.12 343 HIS A O 1
ATOM 2627 N N . PRO A 1 344 ? 24.197 -19.959 -22.378 1.00 72.75 344 PRO A N 1
ATOM 2628 C CA . PRO A 1 344 ? 24.992 -19.995 -23.605 1.00 72.75 344 PRO A CA 1
ATOM 2629 C C . PRO A 1 344 ? 24.296 -20.863 -24.666 1.00 72.75 344 PRO A C 1
ATOM 2631 O O . PRO A 1 344 ? 23.909 -21.996 -24.379 1.00 72.75 344 PRO A O 1
ATOM 2634 N N . GLY A 1 345 ? 24.081 -20.326 -25.870 1.00 73.25 345 GLY A N 1
ATOM 2635 C CA . GLY A 1 345 ? 23.339 -21.004 -26.946 1.00 73.25 345 GLY A CA 1
ATOM 2636 C C . GLY A 1 345 ? 21.825 -20.750 -26.969 1.00 73.25 345 GLY A C 1
ATOM 2637 O O . GLY A 1 345 ? 21.122 -21.384 -27.751 1.00 73.25 345 GLY A O 1
ATOM 2638 N N . SER A 1 346 ? 21.313 -19.839 -26.136 1.00 77.50 346 SER A N 1
ATOM 2639 C CA . SER A 1 346 ? 19.930 -19.362 -26.243 1.00 77.50 346 SER A CA 1
ATOM 2640 C C . SER A 1 346 ? 19.672 -18.688 -27.595 1.00 77.50 346 SER A C 1
ATOM 2642 O O . SER A 1 346 ? 20.544 -18.005 -28.137 1.00 77.50 346 SER A O 1
ATOM 2644 N N . LEU A 1 347 ? 18.454 -18.865 -28.121 1.00 70.56 347 LEU A N 1
ATOM 2645 C CA . LEU A 1 347 ? 17.954 -18.154 -29.306 1.00 70.56 347 LEU A CA 1
ATOM 2646 C C . LEU A 1 347 ? 17.695 -16.665 -29.023 1.00 70.56 347 LEU A C 1
ATOM 2648 O O . LEU A 1 347 ? 17.587 -15.872 -29.953 1.00 70.56 347 LEU A O 1
ATOM 2652 N N . PHE A 1 348 ? 17.597 -16.290 -27.746 1.00 67.56 348 PHE A N 1
ATOM 2653 C CA . PHE A 1 348 ? 17.332 -14.930 -27.290 1.00 67.56 348 PHE A CA 1
ATOM 2654 C C . PHE A 1 348 ? 18.624 -14.313 -26.759 1.00 67.56 348 PHE A C 1
ATOM 2656 O O . PHE A 1 348 ? 18.816 -14.166 -25.553 1.00 67.56 348 PHE A O 1
ATOM 2663 N N . GLN A 1 349 ? 19.541 -14.002 -27.672 1.00 59.44 349 GLN A N 1
ATOM 2664 C CA . GLN A 1 349 ? 20.741 -13.244 -27.336 1.00 59.44 349 GLN A CA 1
ATOM 2665 C C . GLN A 1 349 ? 20.383 -11.762 -27.319 1.00 59.44 349 GLN A C 1
ATOM 2667 O O . GLN A 1 349 ? 19.787 -11.249 -28.267 1.00 59.44 349 GLN A O 1
ATOM 2672 N N . VAL A 1 350 ? 20.718 -11.087 -26.222 1.00 55.19 350 VAL A N 1
ATOM 2673 C CA . VAL A 1 350 ? 20.744 -9.625 -26.212 1.00 55.19 350 VAL A CA 1
ATOM 2674 C C . VAL A 1 350 ? 21.937 -9.218 -27.091 1.00 55.19 350 VAL A C 1
ATOM 2676 O O . VAL A 1 350 ? 23.006 -9.803 -26.891 1.00 55.19 350 VAL A O 1
ATOM 2679 N N . PRO A 1 351 ? 21.751 -8.339 -28.093 1.00 52.41 351 PRO A N 1
ATOM 2680 C CA . PRO A 1 351 ? 22.816 -7.938 -29.012 1.00 52.41 351 PRO A CA 1
ATOM 2681 C C . PRO A 1 351 ? 24.024 -7.301 -28.318 1.00 52.41 351 PRO A C 1
ATOM 2683 O O . PRO A 1 351 ? 23.849 -6.715 -27.222 1.00 52.41 351 PRO A O 1
#

Radius of gyration: 29.15 Å; Cα contacts (8 Å, |Δi|>4): 391; chains: 1; bounding box: 73×44×94 Å

pLDDT: mean 84.93, std 15.57, range [29.05, 97.88]

Nearest PDB structures (foldseek):
  6t8g-assembly1_C  TM=4.933E-01  e=3.260E-01  Pseudomonas aeruginosa PAO1

Solvent-accessible surface area (backbone atoms only — not comparable to full-atom values): 19322 Å² total; per-residue (Å²): 134,83,54,77,68,54,42,51,52,46,46,49,51,48,52,51,50,53,50,52,51,52,52,46,47,62,61,19,55,78,52,45,73,62,24,44,42,53,46,51,33,53,48,36,71,48,40,47,56,50,51,49,52,49,34,44,50,74,72,46,80,76,54,71,69,56,52,51,49,40,49,53,52,29,50,54,51,30,53,54,38,49,54,52,41,50,54,54,49,52,54,50,52,53,49,51,53,49,54,52,48,53,52,54,62,63,55,77,79,63,88,83,90,88,84,92,78,87,79,88,75,85,74,81,81,72,84,76,57,73,62,52,56,68,70,61,46,52,56,56,55,68,57,50,36,84,79,37,31,40,69,76,46,80,43,83,44,73,66,14,36,34,37,38,47,49,75,39,77,58,69,67,65,40,48,54,53,43,45,50,50,45,36,75,76,54,41,80,53,53,43,76,43,84,44,68,46,101,87,70,46,64,29,41,37,38,38,48,44,86,74,53,46,69,68,74,50,72,68,53,53,52,49,22,51,52,27,44,54,44,25,52,55,19,16,33,34,26,22,18,50,77,71,75,42,55,30,89,83,42,61,90,53,44,74,75,8,42,66,52,19,50,52,56,49,50,29,55,51,38,14,51,47,26,28,48,57,46,23,56,76,69,73,37,44,65,42,75,50,37,37,40,52,32,68,87,72,10,47,84,47,64,51,66,49,67,32,40,77,74,95,44,73,64,59,53,51,51,31,65,45,30,16,61,49,38,19,47,51,50,49,49,52,52,50,53,51,49,59,67,47,64,45,95,87,43,93,68,69,81,129

Mean predicted aligned error: 12.87 Å

Foldseek 3Di:
DDDPVVLVVLVVVLVVVVVVLVVQCVVLVVVPPLSNLVSVLVCLQCVLVSVQSVCVSVVHHDDPVRSVVSNVVSVVVSVVSVVVSVVVVVVVLVVVVVVVVVVVVVVVPDDDDDDDDDDDDDDDPDPDDDEDPVVLVVQLVVLADPQAWDFDDWDGDDNWIKTDTAGHDDPVVSQVSSQVSNCVRPNQQKDWDWDADPSRGTMIIIDGCVPWQAADDPVRLVQQVVQVVLLLQLQLQLLQVVVPHGCVVVVVCSVSSVVRSCLVVVLQVQLVVQLVVLCVVQVWDKHRWRWAADNNNSTPHTDIDTRGDDPDVVSVVNSVVRSVVRSVVSNVVVVVVVVVQPDPPHPDDDD